Protein AF-A0A194R7K5-F1 (afdb_monomer)

Secondary structure (DSSP, 8-state):
--HHHHHHHHHHS-TTSGGGTTT-TT--------PPPPPPP---PPPP--TTGGGTGGGTTT---GGGGSPPPTTT---TTSPPPP-PPPP-SSHHHHHHHSPP--PSSSS-TTS---HHHHHHHHHHHHS-HHHHHT------TT---TTTTTSPPPP---PPP-PPP---HHHHHHHHHHHHH----SS---THHHH-SS------

Structure (mmCIF, N/CA/C/O backbone):
data_AF-A0A194R7K5-F1
#
_entry.id   AF-A0A194R7K5-F1
#
loop_
_atom_site.group_PDB
_atom_site.id
_atom_site.type_symbol
_atom_site.label_atom_id
_atom_site.label_alt_id
_atom_site.label_comp_id
_atom_site.label_asym_id
_atom_site.label_entity_id
_atom_site.label_seq_id
_atom_site.pdbx_PDB_ins_code
_atom_site.Cartn_x
_atom_site.Cartn_y
_atom_site.Cartn_z
_atom_site.occupancy
_atom_site.B_iso_or_equiv
_atom_site.auth_seq_id
_atom_site.auth_comp_id
_atom_site.auth_asym_id
_atom_site.auth_atom_id
_atom_site.pdbx_PDB_model_num
ATOM 1 N N . MET A 1 1 ? -26.903 21.789 -47.741 1.00 50.69 1 MET A N 1
ATOM 2 C CA . MET A 1 1 ? -27.657 22.071 -46.500 1.00 50.69 1 MET A CA 1
ATOM 3 C C . MET A 1 1 ? -26.691 22.543 -45.428 1.00 50.69 1 MET A C 1
ATOM 5 O O . MET A 1 1 ? -25.654 21.910 -45.260 1.00 50.69 1 MET A O 1
ATOM 9 N N . THR A 1 2 ? -26.993 23.654 -44.759 1.00 57.06 2 THR A N 1
ATOM 10 C CA . THR A 1 2 ? -26.220 24.159 -43.612 1.00 57.06 2 THR A CA 1
ATOM 11 C C . THR A 1 2 ? -26.276 23.158 -42.450 1.00 57.06 2 THR A C 1
ATOM 13 O O . THR A 1 2 ? -27.252 22.419 -42.322 1.00 57.06 2 THR A O 1
ATOM 16 N N . THR A 1 3 ? -25.234 23.109 -41.614 1.00 66.88 3 THR A N 1
ATOM 17 C CA . THR A 1 3 ? -25.111 22.164 -40.480 1.00 66.88 3 THR A CA 1
ATOM 18 C C . THR A 1 3 ? -26.337 22.193 -39.567 1.00 66.88 3 THR A C 1
ATOM 20 O O . THR A 1 3 ? -26.896 21.154 -39.242 1.00 66.88 3 THR A O 1
ATOM 23 N N . ARG A 1 4 ? -26.853 23.394 -39.295 1.00 70.38 4 ARG A N 1
ATOM 24 C CA . ARG A 1 4 ? -28.032 23.621 -38.452 1.00 70.38 4 ARG A CA 1
ATOM 25 C C . ARG A 1 4 ? -29.323 22.977 -38.973 1.00 70.38 4 ARG A C 1
ATOM 27 O O . ARG A 1 4 ? -30.150 22.555 -38.174 1.00 70.38 4 ARG A O 1
ATOM 34 N N . LEU A 1 5 ? -29.514 22.907 -40.292 1.00 69.94 5 LEU A N 1
ATOM 35 C CA . LEU A 1 5 ? -30.701 22.266 -40.872 1.00 69.94 5 LEU A CA 1
ATOM 36 C C . LEU A 1 5 ? -30.630 20.741 -40.757 1.00 69.94 5 LEU A C 1
ATOM 38 O O . LEU A 1 5 ? -31.658 20.110 -40.555 1.00 69.94 5 LEU A O 1
ATOM 42 N N . LYS A 1 6 ? -29.424 20.162 -40.835 1.00 66.88 6 LYS A N 1
ATOM 43 C CA . LYS A 1 6 ? -29.222 18.720 -40.635 1.00 66.88 6 LYS A CA 1
ATOM 44 C C . LYS A 1 6 ? -29.479 18.311 -39.186 1.00 66.88 6 LYS A C 1
ATOM 46 O O . LYS A 1 6 ? -30.112 17.287 -38.956 1.00 66.88 6 LYS A O 1
ATOM 51 N N . ASP A 1 7 ? -29.041 19.131 -38.234 1.00 69.00 7 ASP A N 1
ATOM 52 C CA . ASP A 1 7 ? -29.272 18.869 -36.812 1.00 69.00 7 ASP A CA 1
ATOM 53 C C . ASP A 1 7 ? -30.770 18.904 -36.485 1.00 69.00 7 ASP A C 1
ATOM 55 O O . ASP A 1 7 ? -31.290 17.951 -35.909 1.00 69.00 7 ASP A O 1
ATOM 59 N N . LEU A 1 8 ? -31.491 19.937 -36.939 1.00 74.69 8 LEU A N 1
ATOM 60 C CA . LEU A 1 8 ? -32.944 20.039 -36.749 1.00 74.69 8 LEU A CA 1
ATOM 61 C C . LEU A 1 8 ? -33.708 18.872 -37.387 1.00 74.69 8 LEU A C 1
ATOM 63 O O . LEU A 1 8 ? -34.631 18.334 -36.781 1.00 74.69 8 LEU A O 1
ATOM 67 N N . ASP A 1 9 ? -33.301 18.452 -38.581 1.00 69.81 9 ASP A N 1
ATOM 68 C CA . ASP A 1 9 ? -33.909 17.321 -39.280 1.00 69.81 9 ASP A CA 1
ATOM 69 C C . ASP A 1 9 ? -33.648 15.988 -38.550 1.00 69.81 9 ASP A C 1
ATOM 71 O O . ASP A 1 9 ? -34.545 15.158 -38.431 1.00 69.81 9 ASP A O 1
ATOM 75 N N . SER A 1 10 ? -32.461 15.812 -37.958 1.00 68.25 10 SER A N 1
ATOM 76 C CA . SER A 1 10 ? -32.125 14.628 -37.148 1.00 68.25 10 SER A CA 1
ATOM 77 C C . SER A 1 10 ? -32.856 14.547 -35.802 1.00 68.25 10 SER A C 1
ATOM 79 O O . SER A 1 10 ? -33.024 13.455 -35.261 1.00 68.25 10 SER A O 1
ATOM 81 N N . MET A 1 11 ? -33.302 15.684 -35.257 1.00 66.75 11 MET A N 1
ATOM 82 C CA . MET A 1 11 ? -34.085 15.726 -34.017 1.00 66.75 11 MET A CA 1
ATOM 83 C C . MET A 1 11 ? -35.546 15.327 -34.239 1.00 66.75 11 MET A C 1
ATOM 85 O O . MET A 1 11 ? -36.167 14.759 -33.343 1.00 66.75 11 MET A O 1
ATOM 89 N N . ILE A 1 12 ? -36.094 15.636 -35.416 1.00 69.81 12 ILE A N 1
ATOM 90 C CA . ILE A 1 12 ? -37.486 15.336 -35.775 1.00 69.81 12 ILE A CA 1
ATOM 91 C C . ILE A 1 12 ? -37.597 13.912 -36.331 1.00 69.81 12 ILE A C 1
ATOM 93 O O . ILE A 1 12 ? -38.526 13.182 -35.990 1.00 69.81 12 ILE A O 1
ATOM 97 N N . ASN A 1 13 ? -36.633 13.498 -37.153 1.00 63.56 13 ASN A N 1
ATOM 98 C CA . ASN A 1 13 ? -36.672 12.227 -37.860 1.00 63.56 13 ASN A CA 1
ATOM 99 C C . ASN A 1 13 ? -35.652 11.248 -37.261 1.00 63.56 13 ASN A C 1
ATOM 101 O O . ASN A 1 13 ? -34.440 11.400 -37.406 1.00 63.56 13 ASN A O 1
ATOM 105 N N . ASN A 1 14 ? -36.142 10.211 -36.579 1.00 60.91 14 ASN A N 1
ATOM 106 C CA . ASN A 1 14 ? -35.296 9.215 -35.924 1.00 60.91 14 ASN A CA 1
ATOM 107 C C . ASN A 1 14 ? -34.828 8.156 -36.942 1.00 60.91 14 ASN A C 1
ATOM 109 O O . ASN A 1 14 ? -35.417 7.086 -37.075 1.00 60.91 14 ASN A O 1
ATOM 113 N N . TYR A 1 15 ? -33.760 8.462 -37.681 1.00 60.53 15 TYR A N 1
ATOM 114 C CA . TYR A 1 15 ? -33.248 7.694 -38.833 1.00 60.53 15 TYR A CA 1
ATOM 115 C C . TYR A 1 15 ? -32.705 6.280 -38.538 1.00 60.53 15 TYR A C 1
ATOM 117 O O . TYR A 1 15 ? -32.062 5.670 -39.393 1.00 60.53 15 TYR A O 1
ATOM 125 N N . ARG A 1 16 ? -32.917 5.753 -37.327 1.00 55.00 16 ARG A N 1
ATOM 126 C CA . ARG A 1 16 ? -32.422 4.440 -36.876 1.00 55.00 16 ARG A CA 1
ATOM 127 C C . ARG A 1 16 ? -33.392 3.288 -37.140 1.00 55.00 16 ARG A C 1
ATOM 129 O O . ARG A 1 16 ? -32.996 2.135 -37.005 1.00 55.00 16 ARG A O 1
ATOM 136 N N . THR A 1 17 ? -34.644 3.577 -37.481 1.00 56.25 17 THR A N 1
ATOM 137 C CA . THR A 1 17 ? -35.654 2.560 -37.799 1.00 56.25 17 THR A CA 1
ATOM 138 C C . THR A 1 17 ? -35.730 2.345 -39.304 1.00 56.25 17 THR A C 1
ATOM 140 O O . THR A 1 17 ? -35.863 3.300 -40.062 1.00 56.25 17 THR A O 1
ATOM 143 N N . THR A 1 18 ? -35.659 1.088 -39.733 1.00 55.00 18 THR A N 1
ATOM 144 C CA . THR A 1 18 ? -35.550 0.674 -41.142 1.00 55.00 18 THR A CA 1
ATOM 145 C C . THR A 1 18 ? -36.705 1.168 -42.019 1.00 55.00 18 THR A C 1
ATOM 147 O O . THR A 1 18 ? -36.483 1.588 -43.146 1.00 55.00 18 THR A O 1
ATOM 150 N N . MET A 1 19 ? -37.917 1.234 -41.465 1.00 55.69 19 MET A N 1
ATOM 151 C CA . MET A 1 19 ? -39.165 1.484 -42.199 1.00 55.69 19 MET A CA 1
ATOM 152 C C . MET A 1 19 ? -39.256 2.846 -42.920 1.00 55.69 19 MET A C 1
ATOM 154 O O . MET A 1 19 ? -40.040 2.997 -43.851 1.00 55.69 19 MET A O 1
ATOM 158 N N . THR A 1 20 ? -38.510 3.863 -42.475 1.00 54.31 20 THR A N 1
ATOM 159 C CA . THR A 1 20 ? -38.551 5.232 -43.030 1.00 54.31 20 THR A CA 1
ATOM 160 C C . THR A 1 20 ? -37.366 5.569 -43.937 1.00 54.31 20 THR A C 1
ATOM 162 O O . THR A 1 20 ? -37.404 6.599 -44.611 1.00 54.31 20 THR A O 1
ATOM 165 N N . ASN A 1 21 ? -36.335 4.717 -43.991 1.00 55.88 21 ASN A N 1
ATOM 166 C CA . ASN A 1 21 ? -35.167 4.909 -44.859 1.00 55.88 21 ASN A CA 1
ATOM 167 C C . ASN A 1 21 ? -35.336 4.280 -46.254 1.00 55.88 21 ASN A C 1
ATOM 169 O O . ASN A 1 21 ? -34.660 4.727 -47.177 1.00 55.88 21 ASN A O 1
ATOM 173 N N . ASP A 1 22 ? -36.269 3.337 -46.435 1.00 57.00 22 ASP A N 1
ATOM 174 C CA . ASP A 1 22 ? -36.472 2.594 -47.696 1.00 57.00 22 ASP A CA 1
ATOM 175 C C . ASP A 1 22 ? -36.803 3.482 -48.916 1.00 57.00 22 ASP A C 1
ATOM 177 O O . ASP A 1 22 ? -36.613 3.079 -50.058 1.00 57.00 22 ASP A O 1
ATOM 181 N N . TYR A 1 23 ? -37.268 4.720 -48.706 1.00 56.84 23 TYR A N 1
ATOM 182 C CA . TYR A 1 23 ? -37.602 5.656 -49.791 1.00 56.84 23 TYR A CA 1
ATOM 183 C C . TYR A 1 23 ? -36.504 6.696 -50.090 1.00 56.84 23 TYR A C 1
ATOM 185 O O . TYR A 1 23 ? -36.735 7.615 -50.879 1.00 56.84 23 TYR A O 1
ATOM 193 N N . ARG A 1 24 ? -35.315 6.595 -49.471 1.00 58.06 24 ARG A N 1
ATOM 194 C CA . ARG A 1 24 ? -34.192 7.538 -49.678 1.00 58.06 24 ARG A CA 1
ATOM 195 C C . ARG A 1 24 ? -33.055 7.005 -50.556 1.00 58.06 24 ARG A C 1
ATOM 197 O O . ARG A 1 24 ? -32.116 7.759 -50.796 1.00 58.06 24 ARG A O 1
ATOM 204 N N . ASP A 1 25 ? -33.171 5.804 -51.119 1.00 57.62 25 ASP A N 1
ATOM 205 C CA . ASP A 1 25 ? -32.142 5.196 -51.987 1.00 57.62 25 ASP A CA 1
ATOM 206 C C . ASP A 1 25 ? -31.777 6.040 -53.227 1.00 57.62 25 ASP A C 1
ATOM 208 O O . ASP A 1 25 ? -30.678 5.919 -53.762 1.00 57.62 25 ASP A O 1
ATOM 212 N N . ASN A 1 26 ? -32.658 6.957 -53.649 1.00 58.66 26 ASN A N 1
ATOM 213 C CA . ASN A 1 26 ? -32.433 7.869 -54.779 1.00 58.66 26 ASN A CA 1
ATOM 214 C C . ASN A 1 26 ? -32.142 9.323 -54.359 1.00 58.66 26 ASN A C 1
ATOM 216 O O . ASN A 1 26 ? -32.226 10.237 -55.185 1.00 58.66 26 ASN A O 1
ATOM 220 N N . AL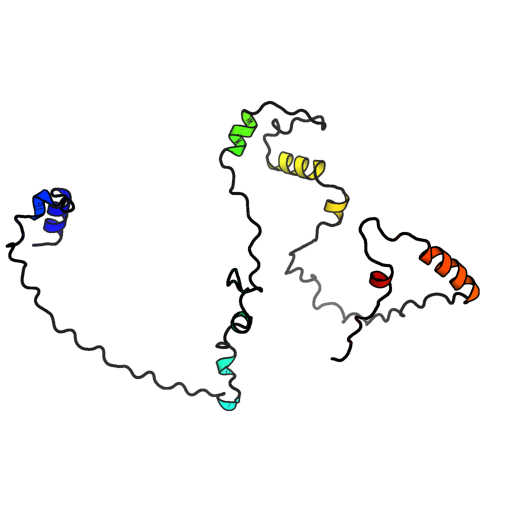A A 1 27 ? -31.856 9.582 -53.080 1.00 67.19 27 ALA A N 1
ATOM 221 C CA . ALA A 1 27 ? -31.532 10.928 -52.627 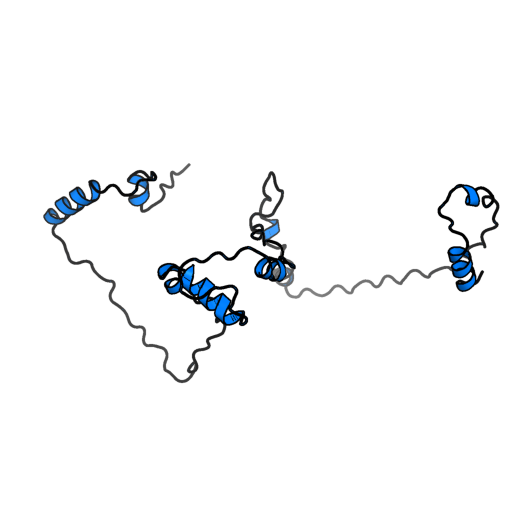1.00 67.19 27 ALA A CA 1
ATOM 222 C C . ALA A 1 27 ? -30.207 11.385 -53.259 1.00 67.19 27 ALA A C 1
ATOM 224 O O . ALA A 1 27 ? -29.155 10.793 -53.036 1.00 67.19 27 ALA A O 1
ATOM 225 N N . ILE A 1 28 ? -30.260 12.459 -54.053 1.00 68.12 28 ILE A N 1
ATOM 226 C CA . ILE A 1 28 ? -29.074 13.037 -54.693 1.00 68.12 28 ILE A CA 1
ATOM 227 C C . ILE A 1 28 ? -28.208 13.665 -53.600 1.00 68.12 28 ILE A C 1
ATOM 229 O O . ILE A 1 28 ? -28.462 14.784 -53.140 1.00 68.12 28 ILE A O 1
ATOM 233 N N . GLU A 1 29 ? -27.185 12.936 -53.163 1.00 70.25 29 GLU A N 1
ATOM 234 C CA . GLU A 1 29 ? -26.192 13.475 -52.247 1.00 70.25 29 GLU A CA 1
ATOM 235 C C . GLU A 1 29 ? -25.403 14.600 -52.936 1.00 70.25 29 GLU A C 1
ATOM 237 O O . GLU A 1 29 ? -25.055 14.502 -54.118 1.00 70.25 29 GLU A O 1
ATOM 242 N N . PRO A 1 30 ? -25.111 15.707 -52.232 1.00 74.25 30 PRO A N 1
ATOM 243 C CA . PRO A 1 30 ? -24.300 16.764 -52.807 1.00 74.25 30 PRO A CA 1
ATOM 244 C C . PRO A 1 30 ? -22.902 16.223 -53.112 1.00 74.25 30 PRO A C 1
ATOM 246 O O . PRO A 1 30 ? -22.235 15.685 -52.229 1.00 74.25 30 PRO A O 1
ATOM 249 N N . VAL A 1 31 ? -22.443 16.421 -54.350 1.00 74.00 31 VAL A N 1
ATOM 250 C CA . VAL A 1 31 ? -21.107 16.011 -54.799 1.00 74.00 31 VAL A CA 1
ATOM 251 C C . VAL A 1 31 ? -20.049 16.597 -53.862 1.00 74.00 31 VAL A C 1
ATOM 253 O O . VAL A 1 31 ? -19.846 17.815 -53.810 1.00 74.00 31 VAL A O 1
ATOM 256 N N . ILE A 1 32 ? -19.370 15.726 -53.114 1.00 75.25 32 ILE A N 1
ATOM 257 C CA . ILE A 1 32 ? -18.280 16.110 -52.218 1.00 75.25 32 ILE A CA 1
ATOM 258 C C . ILE A 1 32 ? -17.097 16.511 -53.098 1.00 75.25 32 ILE A C 1
ATOM 260 O O . ILE A 1 32 ? -16.388 15.667 -53.642 1.00 75.25 32 ILE A O 1
ATOM 264 N N . LYS A 1 33 ? -16.888 17.819 -53.270 1.00 78.88 33 LYS A N 1
ATOM 265 C CA . LYS A 1 33 ? -15.715 18.336 -53.979 1.00 78.88 33 LYS A CA 1
ATOM 266 C C . LYS A 1 33 ? -14.473 18.010 -53.154 1.00 78.88 33 LYS A C 1
ATOM 268 O O . LYS A 1 33 ? -14.252 18.606 -52.101 1.00 78.88 33 LYS A O 1
ATOM 273 N N . THR A 1 34 ? -13.665 17.065 -53.621 1.00 80.00 34 THR A N 1
ATOM 274 C CA . THR A 1 34 ? -12.371 16.760 -53.010 1.00 80.00 34 THR A CA 1
ATOM 275 C C . THR A 1 34 ? -11.448 17.961 -53.192 1.00 80.00 34 THR A C 1
ATOM 277 O O . THR A 1 34 ? -11.073 18.296 -54.315 1.00 80.00 34 THR A O 1
ATOM 280 N N . VAL A 1 35 ? -11.093 18.628 -52.095 1.00 85.00 35 VAL A N 1
ATOM 281 C CA . VAL A 1 35 ? -10.070 19.679 -52.104 1.00 85.00 35 VAL A CA 1
ATOM 282 C C . VAL A 1 35 ? -8.710 18.999 -52.018 1.00 85.00 35 VAL A C 1
ATOM 284 O O . VAL A 1 35 ? -8.478 18.197 -51.112 1.00 85.00 35 VAL A O 1
ATOM 287 N N . TYR A 1 36 ? -7.821 19.300 -52.963 1.00 85.88 36 TYR A N 1
ATOM 288 C CA . TYR A 1 36 ? -6.451 18.802 -52.925 1.00 85.88 36 TYR A CA 1
ATOM 289 C C . TYR A 1 36 ? -5.758 19.315 -51.660 1.00 85.88 36 TYR A C 1
ATOM 291 O O . TYR A 1 36 ? -5.614 20.522 -51.467 1.00 85.88 36 TYR A O 1
ATOM 299 N N . GLN A 1 37 ? -5.352 18.393 -50.789 1.00 85.12 37 GLN A N 1
ATOM 300 C CA . GLN A 1 37 ? -4.516 18.707 -49.640 1.00 85.12 37 GLN A CA 1
ATOM 301 C C . GLN A 1 37 ? -3.062 18.513 -50.046 1.00 85.12 37 GLN A C 1
ATOM 303 O O . GLN A 1 37 ? -2.656 17.413 -50.428 1.00 85.12 37 GLN A O 1
ATOM 308 N N . GLU A 1 38 ? -2.276 19.583 -49.962 1.00 87.00 38 GLU A N 1
ATOM 309 C CA . GLU A 1 38 ? -0.841 19.494 -50.191 1.00 87.00 38 GLU A CA 1
ATOM 310 C C . GLU A 1 38 ? -0.218 18.496 -49.210 1.00 87.00 38 GLU A C 1
ATOM 312 O O . GLU A 1 38 ? -0.501 18.499 -48.006 1.00 87.00 38 GLU A O 1
ATOM 317 N N . LYS A 1 39 ? 0.639 17.612 -49.731 1.00 85.50 39 LYS A N 1
ATOM 318 C CA . LYS A 1 39 ? 1.395 16.687 -48.888 1.00 85.50 39 LYS A CA 1
ATOM 319 C C . LYS A 1 39 ? 2.252 17.510 -47.935 1.00 85.50 39 LYS A C 1
ATOM 321 O O . LYS A 1 39 ? 3.056 18.325 -48.382 1.00 85.50 39 LYS A O 1
ATOM 326 N N . LYS A 1 40 ? 2.110 17.266 -46.629 1.00 83.38 40 LYS A N 1
ATOM 327 C CA . LYS A 1 40 ? 2.982 17.882 -45.623 1.00 83.38 40 LYS A CA 1
ATOM 328 C C . LYS A 1 40 ? 4.442 17.620 -46.024 1.00 83.38 40 LYS A C 1
ATOM 330 O O . LYS A 1 40 ? 4.772 16.461 -46.298 1.00 83.38 40 LYS A O 1
ATOM 335 N N . PRO A 1 41 ? 5.302 18.651 -46.090 1.00 81.75 41 PRO A N 1
ATOM 336 C CA . PRO A 1 41 ? 6.694 18.453 -46.456 1.00 81.75 41 PRO A CA 1
ATOM 337 C C . PRO A 1 41 ? 7.334 17.500 -45.449 1.00 81.75 41 PRO A C 1
ATOM 339 O O . PRO A 1 41 ? 7.193 17.665 -44.236 1.00 81.75 41 PRO A O 1
ATOM 342 N N . PHE A 1 42 ? 8.019 16.478 -45.957 1.00 77.19 42 PHE A N 1
ATOM 343 C CA . PHE A 1 42 ? 8.764 15.552 -45.119 1.00 77.19 42 PHE A CA 1
ATOM 344 C C . PHE A 1 42 ? 9.965 16.292 -44.526 1.00 77.19 42 PHE A C 1
ATOM 346 O O . PHE A 1 42 ? 10.992 16.475 -45.183 1.00 77.19 42 PHE A O 1
ATOM 353 N N . ILE A 1 43 ? 9.826 16.754 -43.285 1.00 79.69 43 ILE A N 1
ATOM 354 C CA . ILE A 1 43 ? 10.942 17.303 -42.523 1.00 79.69 43 ILE A CA 1
ATOM 355 C C . ILE A 1 43 ? 11.792 16.105 -42.103 1.00 79.69 43 ILE A C 1
ATOM 357 O O . ILE A 1 43 ? 11.421 15.371 -41.191 1.00 79.69 43 ILE A O 1
ATOM 361 N N . ARG A 1 44 ? 12.928 15.883 -42.778 1.00 72.81 44 ARG A N 1
ATOM 362 C CA . ARG A 1 44 ? 13.953 14.973 -42.250 1.00 72.81 44 ARG A CA 1
ATOM 363 C C . ARG A 1 44 ? 14.391 15.527 -40.904 1.00 72.81 44 ARG A C 1
ATOM 365 O O . ARG A 1 44 ? 14.987 16.605 -40.852 1.00 72.81 44 ARG A O 1
ATOM 372 N N . GLU A 1 45 ? 14.103 14.800 -39.833 1.00 76.06 45 GLU A N 1
ATOM 373 C CA . GLU A 1 45 ? 14.701 15.094 -38.540 1.00 76.06 45 GLU A CA 1
ATOM 374 C C . GLU A 1 45 ? 16.222 15.104 -38.718 1.00 76.06 45 GLU A C 1
ATOM 376 O O . GLU A 1 45 ? 16.814 14.171 -39.268 1.00 76.06 45 GLU A O 1
ATOM 381 N N . LYS A 1 46 ? 16.863 16.214 -38.337 1.00 73.81 46 LYS A N 1
ATOM 382 C CA . LYS A 1 46 ? 18.322 16.289 -38.357 1.00 73.81 46 LYS A CA 1
ATOM 383 C C . LYS A 1 46 ? 18.841 15.229 -37.392 1.00 73.81 46 LYS A C 1
ATOM 385 O O . LYS A 1 46 ? 18.500 15.266 -36.211 1.00 73.81 46 LYS A O 1
ATOM 390 N N . TRP A 1 47 ? 19.672 14.319 -37.895 1.00 67.94 47 TRP A N 1
ATOM 391 C CA . TRP A 1 47 ? 20.382 13.341 -37.079 1.00 67.94 47 TRP A CA 1
ATOM 392 C C . TRP A 1 47 ? 21.075 14.066 -35.921 1.00 67.94 47 TRP A C 1
ATOM 394 O O . TRP A 1 47 ? 21.922 14.936 -36.142 1.00 67.94 47 TRP A O 1
ATOM 404 N N . LYS A 1 48 ? 20.681 13.757 -34.683 1.00 69.56 48 LYS A N 1
ATOM 405 C CA . LYS A 1 48 ? 21.364 14.277 -33.498 1.00 69.56 48 LYS A CA 1
ATOM 406 C C . LYS A 1 48 ? 22.679 13.520 -33.346 1.00 69.56 48 LYS A C 1
ATOM 408 O O . LYS A 1 48 ? 22.690 12.293 -33.346 1.00 69.56 48 LYS A O 1
ATOM 413 N N . TYR A 1 49 ? 23.785 14.246 -33.210 1.00 65.06 49 TYR A N 1
ATOM 414 C CA . TYR A 1 49 ? 25.070 13.638 -32.882 1.00 65.06 49 TYR A CA 1
ATOM 415 C C . TYR A 1 49 ? 25.013 13.062 -31.465 1.00 65.06 49 TYR A C 1
ATOM 417 O O . TYR A 1 49 ? 24.902 13.797 -30.486 1.00 65.06 49 TYR A O 1
ATOM 425 N N . VAL A 1 50 ? 25.094 11.738 -31.371 1.00 63.56 50 VAL A N 1
ATOM 426 C CA . VAL A 1 50 ? 25.136 10.995 -30.110 1.00 63.56 50 VAL A CA 1
ATOM 427 C C . VAL A 1 50 ? 26.595 11.013 -29.632 1.00 63.56 50 VAL A C 1
ATOM 429 O O . VAL A 1 50 ? 27.462 10.340 -30.188 1.00 63.56 50 VAL A O 1
ATOM 432 N N . LYS A 1 51 ? 26.912 11.857 -28.641 1.00 63.12 51 LYS A N 1
ATOM 433 C CA . LYS A 1 51 ? 28.291 12.076 -28.144 1.00 63.12 51 LYS A CA 1
ATOM 434 C C . LYS A 1 51 ? 28.900 10.808 -27.524 1.00 63.12 51 LYS A C 1
ATOM 436 O O . LYS A 1 51 ? 30.120 10.660 -27.490 1.00 63.12 51 LYS A O 1
ATOM 441 N N . TYR A 1 52 ? 28.052 9.889 -27.061 1.00 66.56 52 TYR A N 1
ATOM 442 C CA . TYR A 1 52 ? 28.420 8.721 -26.264 1.00 66.56 52 TYR A CA 1
ATOM 443 C C . TYR A 1 52 ? 27.999 7.385 -26.908 1.00 66.56 52 TYR A C 1
ATOM 445 O O . TYR A 1 52 ? 27.658 6.442 -26.200 1.00 66.56 52 TYR A O 1
ATOM 453 N N . ILE A 1 53 ? 28.052 7.268 -28.246 1.00 66.25 53 ILE A N 1
ATOM 454 C CA . ILE A 1 53 ? 27.712 6.014 -28.968 1.00 66.25 53 ILE A CA 1
ATOM 455 C C . ILE A 1 53 ? 28.528 4.823 -28.447 1.00 66.25 53 ILE A C 1
ATOM 457 O O . ILE A 1 53 ? 27.999 3.737 -28.250 1.00 66.25 53 ILE A O 1
ATOM 461 N N . HIS A 1 54 ? 29.817 5.037 -28.182 1.00 68.62 54 HIS A N 1
ATOM 462 C CA . HIS A 1 54 ? 30.758 3.999 -27.756 1.00 68.62 54 HIS A CA 1
ATOM 463 C C . HIS A 1 54 ? 30.495 3.480 -26.335 1.00 68.62 54 HIS A C 1
ATOM 465 O O . HIS A 1 54 ? 30.849 2.347 -26.029 1.00 68.62 54 HIS A O 1
ATOM 471 N N . THR A 1 55 ? 29.871 4.283 -25.469 1.00 70.00 55 THR A N 1
ATOM 472 C CA . THR A 1 55 ? 29.476 3.857 -24.118 1.00 70.00 55 THR A CA 1
ATOM 473 C C . THR A 1 55 ? 27.999 3.493 -24.016 1.00 70.00 55 THR A C 1
ATOM 475 O O . THR A 1 55 ? 27.573 3.073 -22.946 1.00 70.00 55 THR A O 1
ATOM 478 N N . MET A 1 56 ? 27.215 3.649 -25.096 1.00 65.31 56 MET A N 1
ATOM 479 C CA . MET A 1 56 ? 25.760 3.419 -25.125 1.00 65.31 56 MET A CA 1
ATOM 480 C C . MET A 1 56 ? 25.021 4.148 -23.987 1.00 65.31 56 MET A C 1
ATOM 482 O O . MET A 1 56 ? 23.940 3.744 -23.573 1.00 65.31 56 MET A O 1
ATOM 486 N N . ARG A 1 57 ? 25.604 5.232 -23.454 1.00 65.69 57 ARG A N 1
ATOM 487 C CA . ARG A 1 57 ? 25.100 5.919 -22.254 1.00 65.69 57 ARG A CA 1
ATOM 488 C C . ARG A 1 57 ? 23.743 6.571 -22.495 1.00 65.69 57 ARG A C 1
ATOM 490 O O . ARG A 1 57 ? 22.910 6.623 -21.601 1.00 65.69 57 ARG A O 1
ATOM 497 N N . ASP A 1 58 ? 23.502 7.004 -23.726 1.00 62.12 58 ASP A N 1
ATOM 498 C CA . ASP A 1 58 ? 22.217 7.572 -24.131 1.00 62.12 58 ASP A CA 1
ATOM 499 C C . ASP A 1 58 ? 21.094 6.510 -24.129 1.00 62.12 58 ASP A C 1
ATOM 501 O O . ASP A 1 58 ? 19.920 6.861 -24.078 1.00 62.12 58 ASP A O 1
ATOM 505 N N . TRP A 1 59 ? 21.437 5.213 -24.084 1.00 62.09 59 TRP A N 1
ATOM 506 C CA . TRP A 1 59 ? 20.475 4.119 -23.926 1.00 62.09 59 TRP A CA 1
ATOM 507 C C . TRP A 1 59 ? 20.158 3.815 -22.460 1.00 62.09 59 TRP A C 1
ATOM 509 O O . TRP A 1 59 ? 19.229 3.057 -22.211 1.00 62.09 59 TRP A O 1
ATOM 519 N N . ASP A 1 60 ? 20.860 4.394 -21.474 1.00 64.25 60 ASP A N 1
ATOM 520 C CA . ASP A 1 60 ? 20.556 4.173 -20.049 1.00 64.25 60 ASP A CA 1
ATOM 521 C C . ASP A 1 60 ? 19.118 4.592 -19.682 1.00 64.25 60 ASP A C 1
ATOM 523 O O . ASP A 1 60 ? 18.534 4.006 -18.772 1.00 64.25 60 ASP A O 1
ATOM 527 N N . GLY A 1 61 ? 18.527 5.549 -20.410 1.00 63.00 61 GLY A N 1
ATOM 528 C CA . GLY A 1 61 ? 17.122 5.957 -20.261 1.00 63.00 61 GLY A CA 1
ATOM 529 C C . GLY A 1 61 ? 16.120 5.181 -21.129 1.00 63.00 61 GLY A C 1
ATOM 530 O O . GLY A 1 61 ? 14.933 5.175 -20.816 1.00 63.00 61 GLY A O 1
ATOM 531 N N . GLU A 1 62 ? 16.584 4.506 -22.186 1.00 64.94 62 GLU A N 1
ATOM 532 C CA . GLU A 1 62 ? 15.764 3.708 -23.119 1.00 64.94 62 GLU A CA 1
ATOM 533 C C . GLU A 1 62 ? 15.904 2.195 -22.889 1.00 64.94 62 GLU A C 1
ATOM 535 O O . GLU A 1 62 ? 15.415 1.385 -23.681 1.00 64.94 62 GLU A O 1
ATOM 540 N N . ARG A 1 63 ? 16.564 1.772 -21.802 1.00 66.75 63 ARG A N 1
ATOM 541 C CA . ARG A 1 63 ? 16.602 0.356 -21.430 1.00 66.75 63 ARG A CA 1
ATOM 542 C C . ARG A 1 63 ? 15.177 -0.130 -21.238 1.00 66.75 63 ARG A C 1
ATOM 544 O O . ARG A 1 63 ? 14.434 0.409 -20.418 1.00 66.75 63 ARG A O 1
ATOM 551 N N . ALA A 1 64 ? 14.824 -1.181 -21.976 1.00 68.00 64 ALA A N 1
ATOM 552 C CA . ALA A 1 64 ? 13.587 -1.901 -21.742 1.00 68.00 64 ALA A CA 1
ATOM 553 C C . ALA A 1 64 ? 13.493 -2.211 -20.234 1.00 68.00 64 ALA A C 1
ATOM 555 O O . ALA A 1 64 ? 14.453 -2.761 -19.680 1.00 68.00 64 ALA A O 1
ATOM 556 N N . PRO A 1 65 ? 12.392 -1.824 -19.561 1.00 76.06 65 PRO A N 1
ATOM 557 C CA . PRO A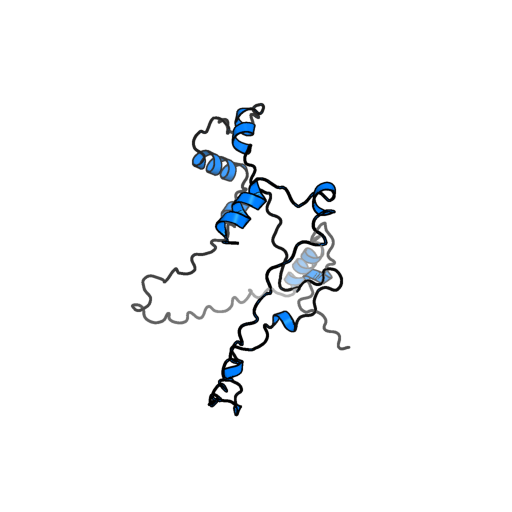 1 65 ? 12.175 -2.127 -18.158 1.00 76.06 65 PRO A CA 1
ATOM 558 C C . PRO A 1 65 ? 12.533 -3.579 -17.862 1.00 76.06 65 PRO A C 1
ATOM 560 O O . PRO A 1 65 ? 12.168 -4.476 -18.627 1.00 76.06 65 PRO A O 1
ATOM 563 N N . PHE A 1 66 ? 13.238 -3.811 -16.753 1.00 78.75 66 PHE A N 1
ATOM 564 C CA . PHE A 1 66 ? 13.697 -5.150 -16.370 1.00 78.75 66 PHE A CA 1
ATOM 565 C C . PHE A 1 66 ? 12.545 -6.171 -16.345 1.00 78.75 66 PHE A C 1
ATOM 567 O O . PHE A 1 66 ? 12.739 -7.336 -16.683 1.00 78.75 66 PHE A O 1
ATOM 574 N N . ASP A 1 67 ? 11.329 -5.698 -16.070 1.00 81.44 67 ASP A N 1
ATOM 575 C CA . ASP A 1 67 ? 10.063 -6.428 -16.155 1.00 81.44 67 ASP A CA 1
ATOM 576 C C . ASP A 1 67 ? 9.844 -7.220 -17.450 1.00 81.44 67 ASP A C 1
ATOM 578 O O . ASP A 1 67 ? 9.182 -8.256 -17.425 1.00 81.44 67 ASP A O 1
ATOM 582 N N . PHE A 1 68 ? 10.387 -6.769 -18.583 1.00 80.38 68 PHE A N 1
ATOM 583 C CA . PHE A 1 68 ? 10.257 -7.481 -19.856 1.00 80.38 68 PHE A CA 1
ATOM 584 C C . PHE A 1 68 ? 11.182 -8.692 -19.980 1.00 80.38 68 PHE A C 1
ATOM 586 O O . PHE A 1 68 ? 10.928 -9.562 -20.809 1.00 80.38 68 PHE A O 1
ATOM 593 N N . THR A 1 69 ? 12.233 -8.771 -19.164 1.00 84.62 69 THR A N 1
ATOM 594 C CA . THR A 1 69 ? 13.147 -9.924 -19.151 1.00 84.62 69 THR A CA 1
ATOM 595 C C . THR A 1 69 ? 12.597 -11.096 -18.339 1.00 84.62 69 THR A C 1
ATOM 597 O O . THR A 1 69 ? 13.120 -12.206 -18.406 1.00 84.62 69 THR A O 1
ATOM 600 N N . ILE A 1 70 ? 11.524 -10.862 -17.582 1.00 85.75 70 ILE A N 1
ATOM 601 C CA . ILE A 1 70 ? 10.966 -11.821 -16.639 1.00 85.75 70 ILE A CA 1
ATOM 602 C C . ILE A 1 70 ? 9.841 -12.608 -17.317 1.00 85.75 70 ILE A C 1
ATOM 604 O O . ILE A 1 70 ? 8.901 -12.006 -17.850 1.00 85.75 70 ILE A O 1
ATOM 608 N N . PRO A 1 71 ? 9.884 -13.953 -17.290 1.00 86.50 71 PRO A N 1
ATOM 609 C CA . PRO A 1 71 ? 8.811 -14.756 -17.850 1.00 86.50 71 PRO A CA 1
ATOM 610 C C . PRO A 1 71 ? 7.508 -14.498 -17.089 1.00 86.50 71 PRO A C 1
ATOM 612 O O . PRO A 1 71 ? 7.460 -14.446 -15.856 1.00 86.50 71 PRO A O 1
ATOM 615 N N . ARG A 1 72 ? 6.424 -14.324 -17.845 1.00 88.62 72 ARG A N 1
ATOM 616 C CA . ARG A 1 72 ? 5.076 -14.199 -17.284 1.00 88.62 72 ARG A CA 1
ATOM 617 C C . ARG A 1 72 ? 4.637 -15.549 -16.721 1.00 88.62 72 ARG A C 1
ATOM 619 O O . ARG A 1 72 ? 5.044 -16.588 -17.222 1.00 88.62 72 ARG A O 1
ATOM 626 N N . LYS A 1 73 ? 3.761 -15.534 -15.716 1.00 86.19 73 LYS A N 1
ATOM 627 C CA . LYS A 1 73 ? 3.157 -16.761 -15.171 1.00 86.19 73 LYS A CA 1
ATOM 628 C C . LYS A 1 73 ? 2.396 -17.505 -16.276 1.00 86.19 73 LYS A C 1
ATOM 630 O O . LYS A 1 73 ? 1.564 -16.882 -16.932 1.00 86.19 73 LYS A O 1
ATOM 635 N N . ASP A 1 74 ? 2.599 -18.811 -16.422 1.00 89.31 74 ASP A N 1
ATOM 636 C CA . ASP A 1 74 ? 2.062 -19.591 -17.555 1.00 89.31 74 ASP A CA 1
ATOM 637 C C . ASP A 1 74 ? 0.536 -19.505 -17.706 1.00 89.31 74 ASP A C 1
ATOM 639 O O . ASP A 1 74 ? 0.013 -19.361 -18.811 1.00 89.31 74 ASP A O 1
ATOM 643 N N . ILE A 1 75 ? -0.186 -19.537 -16.583 1.00 85.81 75 ILE A N 1
ATOM 644 C CA . ILE A 1 75 ? -1.654 -19.585 -16.571 1.00 85.81 75 ILE A CA 1
ATOM 645 C C . ILE A 1 75 ? -2.258 -18.179 -16.690 1.00 85.81 75 ILE A C 1
ATOM 647 O O . ILE A 1 75 ? -3.087 -17.913 -17.554 1.00 85.81 75 ILE A O 1
ATOM 651 N N . ILE A 1 76 ? -1.841 -17.262 -15.813 1.00 83.50 76 ILE A N 1
ATOM 652 C CA . ILE A 1 76 ? -2.470 -15.937 -15.651 1.00 83.50 76 ILE A CA 1
ATOM 653 C C . ILE A 1 76 ? -1.855 -14.910 -16.622 1.00 83.50 76 ILE A C 1
ATOM 655 O O . ILE A 1 76 ? -2.414 -13.840 -16.843 1.00 83.50 76 ILE A O 1
ATOM 659 N N . ARG A 1 77 ? -0.693 -15.224 -17.216 1.00 84.94 77 ARG A N 1
ATOM 660 C CA . ARG A 1 77 ? 0.078 -14.358 -18.127 1.00 84.94 77 ARG A CA 1
ATOM 661 C C . ARG A 1 77 ? 0.388 -12.973 -17.547 1.00 84.94 77 ARG A C 1
ATOM 663 O O . ARG A 1 77 ? 0.566 -12.006 -18.288 1.00 84.94 77 ARG A O 1
ATOM 670 N N . THR A 1 78 ? 0.489 -12.880 -16.224 1.00 87.31 78 THR A N 1
ATOM 671 C CA . THR A 1 78 ? 0.877 -11.674 -15.482 1.00 87.31 78 THR A CA 1
ATOM 672 C C . THR A 1 78 ? 2.360 -11.706 -15.122 1.00 87.31 78 THR A C 1
ATOM 674 O O . THR A 1 78 ? 2.954 -12.778 -14.975 1.00 87.31 78 THR A O 1
ATOM 677 N N . ASN A 1 79 ? 2.973 -10.527 -14.995 1.00 88.31 79 ASN A N 1
ATOM 678 C CA . ASN A 1 79 ? 4.355 -10.399 -14.532 1.00 88.31 79 ASN A CA 1
ATOM 679 C C . ASN A 1 79 ? 4.420 -10.752 -13.029 1.00 88.31 79 ASN A C 1
ATOM 681 O O . ASN A 1 79 ? 3.651 -10.181 -12.253 1.00 88.31 79 ASN A O 1
ATOM 685 N N . PRO A 1 80 ? 5.306 -11.666 -12.591 1.00 85.75 80 PRO A N 1
ATOM 686 C CA . PRO A 1 80 ? 5.434 -12.035 -11.181 1.00 85.75 80 PRO A CA 1
ATOM 687 C C . PRO A 1 80 ? 5.859 -10.890 -10.248 1.00 85.75 80 PRO A C 1
ATOM 689 O O . PRO A 1 80 ? 5.499 -10.947 -9.076 1.00 85.75 80 PRO A O 1
ATOM 692 N N . HIS A 1 81 ? 6.539 -9.847 -10.739 1.00 84.56 81 HIS A N 1
ATOM 693 C CA . HIS A 1 81 ? 6.846 -8.648 -9.943 1.00 84.56 81 HIS A CA 1
ATOM 694 C C . HIS A 1 81 ? 5.610 -7.800 -9.627 1.00 84.56 81 HIS A C 1
ATOM 696 O O . HIS A 1 81 ? 5.586 -7.081 -8.631 1.00 84.56 81 HIS A O 1
ATOM 702 N N . HIS A 1 82 ? 4.566 -7.907 -10.447 1.00 85.00 82 HIS A N 1
ATOM 703 C CA . HIS A 1 82 ? 3.310 -7.204 -10.235 1.00 85.00 82 HIS A CA 1
ATOM 704 C C . HIS A 1 82 ? 2.377 -8.093 -9.409 1.00 85.00 82 HIS A C 1
ATOM 706 O O . HIS A 1 82 ? 1.597 -8.893 -9.934 1.00 85.00 82 HIS A O 1
ATOM 712 N N . ILE A 1 83 ? 2.497 -7.978 -8.087 1.00 81.25 83 ILE A N 1
ATOM 713 C CA . ILE A 1 83 ? 1.612 -8.662 -7.143 1.00 81.25 83 ILE A CA 1
ATOM 714 C C . ILE A 1 83 ? 0.210 -8.060 -7.287 1.00 81.25 83 ILE A C 1
ATOM 716 O O . ILE A 1 83 ? 0.051 -6.842 -7.363 1.00 81.25 83 ILE A O 1
ATOM 720 N N . GLN A 1 84 ? -0.812 -8.916 -7.351 1.00 80.25 84 GLN A N 1
ATOM 721 C CA . GLN A 1 84 ? -2.195 -8.448 -7.366 1.00 80.25 84 GLN A CA 1
ATOM 722 C C . GLN A 1 84 ? -2.466 -7.669 -6.074 1.00 80.25 84 GLN A C 1
ATOM 724 O O . GLN A 1 84 ? -2.146 -8.176 -4.995 1.00 80.25 84 GLN A O 1
ATOM 729 N N . PRO A 1 85 ? -3.037 -6.456 -6.153 1.00 83.44 85 PRO A N 1
ATOM 730 C CA . PRO A 1 85 ? -3.382 -5.718 -4.953 1.00 83.44 85 PRO A CA 1
ATOM 731 C C . PRO A 1 85 ? -4.383 -6.531 -4.134 1.00 83.44 85 PRO A C 1
ATOM 733 O O . PRO A 1 85 ? -5.223 -7.251 -4.683 1.00 83.44 85 PRO A O 1
ATOM 736 N N . VAL A 1 86 ? -4.292 -6.414 -2.811 1.00 88.12 86 VAL A N 1
ATOM 737 C CA . VAL A 1 86 ? -5.273 -7.026 -1.914 1.00 88.12 86 VAL A CA 1
ATOM 738 C C . VAL A 1 86 ? -6.655 -6.507 -2.297 1.00 88.12 86 VAL A C 1
ATOM 740 O O . VAL A 1 86 ? -6.836 -5.303 -2.491 1.00 88.12 86 VAL A O 1
ATOM 743 N N . TYR A 1 87 ? -7.628 -7.411 -2.420 1.00 89.19 87 TYR A N 1
ATOM 744 C CA . TYR A 1 87 ? -9.004 -7.025 -2.707 1.00 89.19 87 TYR A CA 1
ATOM 745 C C . TYR A 1 87 ? -9.512 -6.072 -1.616 1.00 89.19 87 TYR A C 1
ATOM 747 O O . TYR A 1 87 ? -9.698 -6.461 -0.461 1.00 89.19 87 TYR A O 1
ATOM 755 N N . GLY A 1 88 ? -9.728 -4.813 -1.992 1.00 88.38 88 GLY A N 1
ATOM 756 C CA . GLY A 1 88 ? -10.390 -3.832 -1.148 1.00 88.38 88 GLY A CA 1
ATOM 757 C C . GLY A 1 88 ? -11.895 -4.038 -1.230 1.00 88.38 88 GLY A C 1
ATOM 758 O O . GLY A 1 88 ? -12.468 -3.963 -2.317 1.00 88.38 88 GLY A O 1
ATOM 759 N N . LYS A 1 89 ? -12.548 -4.282 -0.088 1.00 88.38 89 LYS A N 1
ATOM 760 C CA . LYS A 1 89 ? -14.014 -4.262 -0.038 1.00 88.38 89 LYS A CA 1
ATOM 761 C C . LYS A 1 89 ? -14.498 -2.877 -0.496 1.00 88.38 89 LYS A C 1
ATOM 763 O O . LYS A 1 89 ? -13.936 -1.880 -0.033 1.00 88.38 89 LYS A O 1
ATOM 768 N N . PRO A 1 90 ? -15.507 -2.793 -1.381 1.00 89.31 90 PRO A N 1
ATOM 769 C CA . PRO A 1 90 ? -16.077 -1.509 -1.766 1.00 89.31 90 PRO A CA 1
ATOM 770 C C . PRO A 1 90 ? -16.607 -0.783 -0.525 1.00 89.31 90 PRO A C 1
ATOM 772 O O . PRO A 1 90 ? -17.045 -1.416 0.439 1.00 89.31 90 PRO A O 1
ATOM 775 N N . LYS A 1 91 ? -16.542 0.552 -0.538 1.00 88.06 91 LYS A N 1
ATOM 776 C CA . LYS A 1 91 ? -17.066 1.364 0.562 1.00 88.06 91 LYS A CA 1
ATOM 777 C C . LYS A 1 91 ? -18.582 1.191 0.619 1.00 88.06 91 LYS A C 1
ATOM 779 O O . LYS A 1 91 ? -19.272 1.498 -0.348 1.00 88.06 91 LYS A O 1
ATOM 784 N N . ASP A 1 92 ? -19.074 0.714 1.753 1.00 88.06 92 ASP A N 1
ATOM 785 C CA . ASP A 1 92 ? -20.504 0.609 2.018 1.00 88.06 92 ASP A CA 1
ATOM 786 C C . ASP A 1 92 ? -21.075 2.013 2.279 1.00 88.06 92 ASP A C 1
ATOM 788 O O . ASP A 1 92 ? -20.662 2.689 3.227 1.00 88.06 92 ASP A O 1
ATOM 792 N N . LEU A 1 93 ? -21.955 2.476 1.386 1.00 92.19 93 LEU A N 1
ATOM 793 C CA . LEU A 1 93 ? -22.575 3.804 1.452 1.00 92.19 93 LEU A CA 1
ATOM 794 C C . LEU A 1 93 ? -23.684 3.865 2.511 1.00 92.19 93 LEU A C 1
ATOM 796 O O . LEU A 1 93 ? -23.900 4.923 3.097 1.00 92.19 93 LEU A O 1
ATOM 800 N N . ASP A 1 94 ? -24.334 2.736 2.801 1.00 88.56 94 ASP A N 1
ATOM 801 C CA . ASP A 1 94 ? -25.498 2.663 3.694 1.00 88.56 94 ASP A CA 1
ATOM 802 C C . ASP A 1 94 ? -25.131 2.263 5.126 1.00 88.56 94 ASP A C 1
ATOM 804 O O . ASP A 1 94 ? -25.984 2.195 6.014 1.00 88.56 94 ASP A O 1
ATOM 808 N N . LEU A 1 95 ? -23.844 2.044 5.383 1.00 84.81 95 LEU A N 1
ATOM 809 C CA . LEU A 1 95 ? -23.319 1.578 6.661 1.00 84.81 95 LEU A CA 1
ATOM 810 C C . LEU A 1 95 ? -23.736 2.454 7.855 1.00 84.81 95 LEU A C 1
ATOM 812 O O . LEU A 1 95 ? -23.939 1.929 8.949 1.00 84.81 95 LEU A O 1
ATOM 816 N N . GLU A 1 96 ? -23.909 3.765 7.679 1.00 82.19 96 GLU A N 1
ATOM 817 C CA . GLU A 1 96 ? -24.406 4.652 8.744 1.00 82.19 96 GLU A CA 1
ATOM 818 C C . GLU A 1 96 ? -25.905 4.472 9.017 1.00 82.19 96 GLU A C 1
ATOM 820 O O . GLU A 1 96 ? -26.324 4.413 10.175 1.00 82.19 96 GLU A O 1
ATOM 825 N N . ASN A 1 97 ? -26.713 4.319 7.967 1.00 85.75 97 ASN A N 1
ATOM 826 C CA . ASN A 1 97 ? -28.159 4.116 8.080 1.00 85.75 97 ASN A CA 1
ATOM 827 C C . ASN A 1 97 ? -28.480 2.746 8.688 1.00 85.75 97 ASN A C 1
ATOM 829 O O . ASN A 1 97 ? -29.327 2.627 9.577 1.00 85.75 97 ASN A O 1
ATOM 833 N N . VAL A 1 98 ? -27.743 1.715 8.272 1.00 85.12 98 VAL A N 1
ATOM 834 C CA . VAL A 1 98 ? -27.848 0.361 8.829 1.00 85.12 98 VAL A CA 1
ATOM 835 C C . VAL A 1 98 ? -27.442 0.347 10.304 1.00 85.12 98 VAL A C 1
ATOM 837 O O . VAL A 1 98 ? -28.092 -0.304 11.118 1.00 85.12 98 VAL A O 1
ATOM 840 N N . ARG A 1 99 ? -26.411 1.106 10.698 1.00 78.81 99 ARG A N 1
ATOM 841 C CA . ARG A 1 99 ? -26.002 1.210 12.110 1.00 78.81 99 ARG A CA 1
ATOM 842 C C . ARG A 1 99 ? -27.075 1.812 13.010 1.00 78.81 99 ARG A C 1
ATOM 844 O O . ARG A 1 99 ? -27.203 1.359 14.139 1.00 78.81 99 ARG A O 1
ATOM 851 N N . LYS A 1 100 ? -27.842 2.786 12.516 1.00 80.50 100 LYS A N 1
ATOM 852 C CA . LYS A 1 100 ? -28.943 3.404 13.273 1.00 80.50 100 LYS A CA 1
ATOM 853 C C . LYS A 1 100 ? -30.157 2.484 13.414 1.00 80.50 100 LYS A C 1
ATOM 855 O O . LYS A 1 100 ? -30.878 2.576 14.401 1.00 80.50 100 LYS A O 1
ATOM 860 N N . THR A 1 101 ? -30.397 1.628 12.422 1.00 81.56 101 THR A N 1
ATOM 861 C CA . THR A 1 101 ? -31.625 0.819 12.312 1.00 81.56 101 THR A CA 1
ATOM 862 C C . THR A 1 101 ? -31.468 -0.621 12.800 1.00 81.56 101 THR A C 1
ATOM 864 O O . THR A 1 101 ? -32.467 -1.282 13.079 1.00 81.56 101 THR A O 1
ATOM 867 N N . ARG A 1 102 ? -30.235 -1.126 12.929 1.00 81.00 102 ARG A N 1
ATOM 868 C CA . ARG A 1 102 ? -29.969 -2.485 13.422 1.00 81.00 102 ARG A CA 1
ATOM 869 C C . ARG A 1 102 ? -30.307 -2.644 14.917 1.00 81.00 102 ARG A C 1
ATOM 871 O O . ARG A 1 102 ? -30.173 -1.692 15.686 1.00 81.00 102 ARG A O 1
ATOM 878 N N . PRO A 1 103 ? -30.668 -3.860 15.369 1.00 81.31 103 PRO A N 1
ATOM 879 C CA . PRO A 1 103 ? -30.806 -4.161 16.791 1.00 81.31 103 PRO A CA 1
ATOM 880 C C . PRO A 1 103 ? -29.479 -3.970 17.541 1.00 81.31 103 PRO A C 1
ATOM 882 O O . PRO A 1 103 ? -28.399 -4.288 17.036 1.00 81.31 103 PRO A O 1
ATOM 885 N N . ARG A 1 104 ? -29.576 -3.447 18.767 1.00 71.00 104 ARG A N 1
ATOM 886 C CA . ARG A 1 104 ? -28.427 -3.067 19.599 1.00 71.00 104 ARG A CA 1
ATOM 887 C C . ARG A 1 104 ? -27.732 -4.304 20.160 1.00 71.00 104 ARG A C 1
ATOM 889 O O . ARG A 1 104 ? -28.356 -5.111 20.845 1.00 71.00 104 ARG A O 1
ATOM 896 N N . LEU A 1 105 ? -26.429 -4.423 19.915 1.00 65.06 105 LEU A N 1
ATOM 897 C CA . LEU A 1 105 ? -25.591 -5.463 20.506 1.00 65.06 105 LEU A CA 1
ATOM 898 C C . LEU A 1 105 ? -24.824 -4.872 21.690 1.00 65.06 105 LEU A C 1
ATOM 900 O O . LEU A 1 105 ? -23.857 -4.137 21.504 1.00 65.06 105 LEU A O 1
ATOM 904 N N . VAL A 1 106 ? -25.268 -5.184 22.905 1.00 61.72 106 VAL A N 1
ATOM 905 C CA . VAL A 1 106 ? -24.588 -4.766 24.135 1.00 61.72 106 VAL A CA 1
ATOM 906 C C . VAL A 1 106 ? -23.519 -5.809 24.464 1.00 61.72 106 VAL A C 1
ATOM 908 O O . VAL A 1 106 ? -23.809 -6.832 25.075 1.00 61.72 106 VAL A O 1
ATOM 911 N N . MET A 1 107 ? -22.282 -5.573 24.026 1.00 59.41 107 MET A N 1
ATOM 912 C CA . MET A 1 107 ? -21.103 -6.225 24.608 1.00 59.41 107 MET A CA 1
ATOM 913 C C . MET A 1 107 ? -20.412 -5.228 25.533 1.00 59.41 107 MET A C 1
ATOM 915 O O . MET A 1 107 ? -20.337 -4.048 25.204 1.00 59.41 107 MET A O 1
ATOM 919 N N . THR A 1 108 ? -19.881 -5.698 26.663 1.00 56.53 108 THR A N 1
ATOM 920 C CA . THR A 1 108 ? -18.933 -4.935 27.493 1.00 56.53 108 THR A CA 1
ATOM 921 C C . THR A 1 108 ? -17.839 -4.367 26.588 1.00 56.53 108 THR A C 1
ATOM 923 O O . THR A 1 108 ? -17.187 -5.159 25.901 1.00 56.53 108 THR A O 1
ATOM 926 N N . PRO A 1 109 ? -17.647 -3.040 26.506 1.00 56.44 109 PRO A N 1
ATOM 927 C CA . PRO A 1 109 ? -17.625 -2.055 27.596 1.00 56.44 109 PRO A CA 1
ATOM 928 C C . PRO A 1 109 ? -18.969 -1.374 27.920 1.00 56.44 109 PRO A C 1
ATOM 930 O O . PRO A 1 109 ? -19.932 -1.463 27.174 1.00 56.44 109 PRO A O 1
ATOM 933 N N . ALA A 1 110 ? -19.029 -0.670 29.054 1.00 65.00 110 ALA A N 1
ATOM 934 C CA . ALA A 1 110 ? -20.231 -0.037 29.623 1.00 65.00 110 ALA A CA 1
ATOM 935 C C . ALA A 1 110 ? -20.825 1.142 28.810 1.00 65.00 110 ALA A C 1
ATOM 937 O O . ALA A 1 110 ? -21.659 1.883 29.324 1.00 65.00 110 ALA A O 1
ATOM 938 N N . VAL A 1 111 ? -20.388 1.338 27.564 1.00 69.00 111 VAL A N 1
ATOM 939 C CA . VAL A 1 111 ? -20.820 2.423 26.676 1.00 69.00 111 VAL A CA 1
ATOM 940 C C . VAL A 1 111 ? -21.247 1.808 25.352 1.00 69.00 111 VAL A C 1
ATOM 942 O O . VAL A 1 111 ? -20.495 1.042 24.748 1.00 69.00 111 VAL A O 1
ATOM 945 N N . SER A 1 112 ? -22.455 2.138 24.894 1.00 72.69 112 SER A N 1
ATOM 946 C CA . SER A 1 112 ? -22.931 1.670 23.599 1.00 72.69 112 SER A CA 1
ATOM 947 C C . SER A 1 112 ? -22.152 2.379 22.481 1.00 72.69 112 SER A C 1
ATOM 949 O O . SER A 1 112 ? -22.018 3.602 22.458 1.00 72.69 112 SER A O 1
ATOM 951 N N . MET A 1 113 ? -21.604 1.601 21.545 1.00 73.25 113 MET A N 1
ATOM 952 C CA . MET A 1 113 ? -20.824 2.132 20.415 1.00 73.25 113 MET A CA 1
ATOM 953 C C . MET A 1 113 ? -21.667 2.907 19.400 1.00 73.25 113 MET A C 1
ATOM 955 O O . MET A 1 113 ? -21.110 3.558 18.512 1.00 73.25 113 MET A O 1
ATOM 959 N N . ASP A 1 114 ? -22.989 2.782 19.502 1.00 71.06 114 ASP A N 1
ATOM 960 C CA . ASP A 1 114 ? -23.952 3.412 18.609 1.00 71.06 114 ASP A CA 1
ATOM 961 C C . ASP A 1 114 ? -24.415 4.787 19.151 1.00 71.06 114 ASP A C 1
ATOM 963 O O . ASP A 1 114 ? -24.830 5.618 18.351 1.00 71.06 114 ASP A O 1
ATOM 967 N N . ASP A 1 115 ? -24.261 5.074 20.456 1.00 74.25 115 ASP A N 1
ATOM 968 C CA . ASP A 1 115 ? -24.568 6.391 21.063 1.00 74.25 115 ASP A CA 1
ATOM 969 C C . ASP A 1 115 ? -23.418 7.412 20.919 1.00 74.25 115 ASP A C 1
ATOM 971 O O . ASP A 1 115 ? -23.535 8.575 21.308 1.00 74.25 115 ASP A O 1
ATOM 975 N N . LEU A 1 116 ? -22.275 6.989 20.374 1.00 75.81 116 LEU A N 1
ATOM 976 C CA . LEU A 1 116 ? -21.137 7.865 20.109 1.00 75.81 116 LEU A CA 1
ATOM 977 C C . LEU A 1 116 ? -21.358 8.613 18.787 1.00 75.81 116 LEU A C 1
ATOM 979 O O . LEU A 1 116 ? -21.069 8.081 17.717 1.00 75.81 116 LEU A O 1
ATOM 983 N N . GLU A 1 117 ? -21.828 9.860 18.870 1.00 77.81 117 GLU A N 1
ATOM 984 C CA . GLU A 1 117 ? -21.955 10.760 17.706 1.00 77.81 117 GLU A CA 1
ATOM 985 C C . GLU A 1 117 ? -20.594 11.087 17.070 1.00 77.81 117 GLU A C 1
ATOM 987 O O . GLU A 1 117 ? -20.480 11.302 15.865 1.00 77.81 117 GLU A O 1
ATOM 992 N N . ASP A 1 118 ? -19.547 11.103 17.894 1.00 84.12 118 ASP A N 1
ATOM 993 C CA . ASP A 1 118 ? -18.189 11.443 17.496 1.00 84.12 118 ASP A CA 1
ATOM 994 C C . ASP A 1 118 ? -17.465 10.219 16.910 1.00 84.12 118 ASP A C 1
ATOM 996 O O . ASP A 1 118 ? -17.075 9.277 17.617 1.00 84.12 118 ASP A O 1
ATOM 1000 N N . GLN A 1 119 ? -17.284 10.248 15.588 1.00 82.00 119 GLN A N 1
ATOM 1001 C CA . GLN A 1 119 ? -16.667 9.173 14.816 1.00 82.00 119 GLN A CA 1
ATOM 1002 C C . GLN A 1 119 ?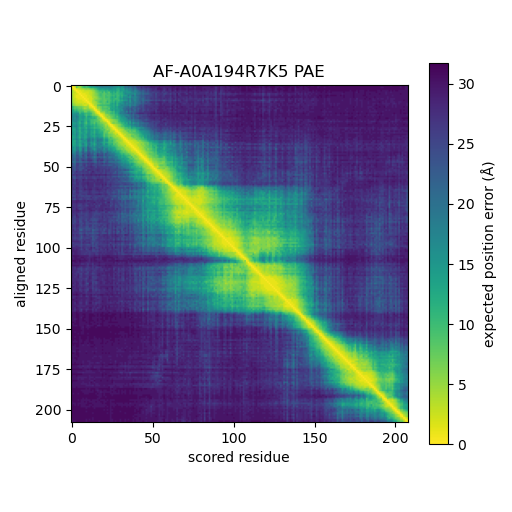 -15.221 8.894 15.256 1.00 82.00 119 GLN A C 1
ATOM 1004 O O . GLN A 1 119 ? -14.785 7.740 15.207 1.00 82.00 119 GLN A O 1
ATOM 1009 N N . ASP A 1 120 ? -14.492 9.899 15.746 1.00 84.06 120 ASP A N 1
ATOM 1010 C CA . ASP A 1 120 ? -13.106 9.732 16.183 1.00 84.06 120 ASP A CA 1
ATOM 1011 C C . ASP A 1 120 ? -13.028 8.979 17.510 1.00 84.06 120 ASP A C 1
ATOM 1013 O O . ASP A 1 120 ? -12.258 8.023 17.644 1.00 84.06 120 ASP A O 1
ATOM 1017 N N . LYS A 1 121 ? -13.897 9.323 18.469 1.00 82.75 121 LYS A N 1
ATOM 1018 C CA . LYS A 1 121 ? -14.017 8.584 19.740 1.00 82.75 121 LYS A CA 1
ATOM 1019 C C . LYS A 1 121 ? -14.449 7.147 19.501 1.00 82.75 121 LYS A C 1
ATOM 1021 O O . LYS A 1 121 ? -13.902 6.224 20.104 1.00 82.75 121 LYS A O 1
ATOM 1026 N N . ARG A 1 122 ? -15.388 6.942 18.577 1.00 81.44 122 ARG A N 1
ATOM 1027 C CA . ARG A 1 122 ? -15.844 5.612 18.174 1.00 81.44 122 ARG A CA 1
ATOM 1028 C C . ARG A 1 122 ? -14.708 4.787 17.571 1.00 81.44 122 ARG A C 1
ATOM 1030 O O . ARG A 1 122 ? -14.520 3.636 17.958 1.00 81.44 122 ARG A O 1
ATOM 1037 N N . ASN A 1 123 ? -13.924 5.365 16.663 1.00 83.94 123 ASN A N 1
ATOM 1038 C CA . ASN A 1 123 ? -12.766 4.697 16.067 1.00 83.94 123 ASN A CA 1
ATOM 1039 C C . ASN A 1 123 ? -11.695 4.370 17.112 1.00 83.94 123 ASN A C 1
ATOM 1041 O O . ASN A 1 123 ? -11.148 3.269 17.095 1.00 83.94 123 ASN A O 1
ATOM 1045 N N . LEU A 1 124 ? -11.422 5.286 18.045 1.00 84.38 124 LEU A N 1
ATOM 1046 C CA . LEU A 1 124 ? -10.480 5.063 19.141 1.00 84.38 124 LEU A CA 1
ATOM 1047 C C . LEU A 1 124 ? -10.902 3.872 20.007 1.00 84.38 124 LEU A C 1
ATOM 1049 O O . LEU A 1 124 ? -10.072 3.017 20.306 1.00 84.38 124 LEU A O 1
ATOM 1053 N N . LEU A 1 125 ? -12.186 3.793 20.361 1.00 81.88 125 LEU A N 1
ATOM 1054 C CA . LEU A 1 125 ? -12.732 2.733 21.206 1.00 81.88 125 LEU A CA 1
ATOM 1055 C C . LEU A 1 125 ? -12.792 1.386 20.466 1.00 81.88 125 LEU A C 1
ATOM 1057 O O . LEU A 1 125 ? -12.447 0.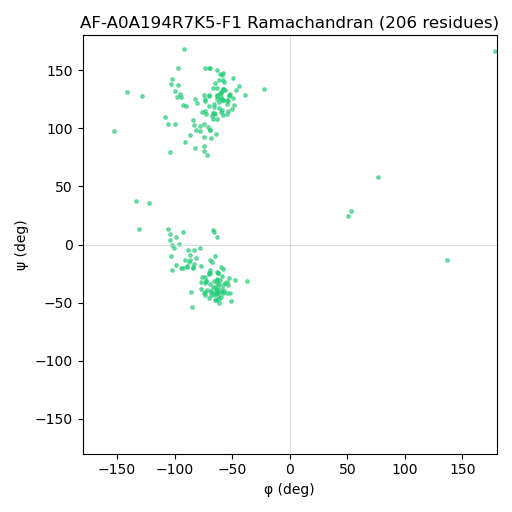352 21.034 1.00 81.88 125 LEU A O 1
ATOM 1061 N N . MET A 1 126 ? -13.144 1.376 19.174 1.00 81.62 126 MET A N 1
ATOM 1062 C CA . MET A 1 126 ? -13.055 0.161 18.344 1.00 81.62 126 MET A CA 1
ATOM 1063 C C . MET A 1 126 ? -11.608 -0.326 18.230 1.00 81.62 126 MET A C 1
ATOM 1065 O O . MET A 1 126 ? -11.332 -1.513 18.376 1.00 81.62 126 MET A O 1
ATOM 1069 N N . ASN A 1 127 ? -10.668 0.589 18.002 1.00 82.31 127 ASN A N 1
ATOM 1070 C CA . ASN A 1 127 ? -9.263 0.233 17.906 1.00 82.31 127 ASN A CA 1
ATOM 1071 C C . ASN A 1 127 ? -8.741 -0.276 19.250 1.00 82.31 127 ASN A C 1
ATOM 1073 O O . ASN A 1 127 ? -8.067 -1.293 19.270 1.00 82.31 127 ASN A O 1
ATOM 1077 N N . SER A 1 128 ? -9.066 0.352 20.379 1.00 80.12 128 SER A N 1
ATOM 1078 C CA . SER A 1 128 ? -8.576 -0.101 21.686 1.00 80.12 128 SER A CA 1
ATOM 1079 C C . SER A 1 128 ? -9.185 -1.431 22.143 1.00 80.12 128 SER A C 1
ATOM 1081 O O . SER A 1 128 ? -8.494 -2.219 22.777 1.00 80.12 128 SER A O 1
ATOM 1083 N N . SER A 1 129 ? -10.452 -1.699 21.814 1.00 79.94 129 SER A N 1
ATOM 1084 C CA . SER A 1 129 ? -11.148 -2.932 22.217 1.00 79.94 129 SER A CA 1
ATOM 1085 C C . SER A 1 129 ? -10.751 -4.155 21.390 1.00 79.94 129 SER A C 1
ATOM 1087 O O . SER A 1 129 ? -10.614 -5.244 21.943 1.00 79.94 129 SER A O 1
ATOM 1089 N N . TYR A 1 130 ? -10.547 -3.987 20.081 1.00 76.62 130 TYR A N 1
ATOM 1090 C CA . TYR A 1 130 ? -10.257 -5.096 19.166 1.00 76.62 130 TYR A CA 1
ATOM 1091 C C . TYR A 1 130 ? -8.780 -5.214 18.775 1.00 76.62 130 TYR A C 1
ATOM 1093 O O . TYR A 1 130 ? -8.428 -6.121 18.019 1.00 76.62 130 TYR A O 1
ATOM 1101 N N . THR A 1 131 ? -7.900 -4.337 19.270 1.00 75.94 131 THR A N 1
ATOM 1102 C CA . THR A 1 131 ? -6.452 -4.519 19.103 1.00 75.94 131 THR A CA 1
ATOM 1103 C C . THR A 1 131 ? -5.840 -5.116 20.358 1.00 75.94 131 THR A C 1
ATOM 1105 O O . THR A 1 131 ? -6.081 -4.685 21.482 1.00 75.94 131 THR A O 1
ATOM 1108 N N . THR A 1 132 ? -5.020 -6.145 20.164 1.00 78.69 132 THR A N 1
ATOM 1109 C CA . THR A 1 132 ? -4.213 -6.694 21.252 1.00 78.69 132 THR A CA 1
ATOM 1110 C C . THR A 1 132 ? -3.065 -5.744 21.569 1.00 78.69 132 THR A C 1
ATOM 1112 O O . THR A 1 132 ? -2.534 -5.072 20.678 1.00 78.69 132 THR A O 1
ATOM 1115 N N . ARG A 1 133 ? -2.610 -5.754 22.824 1.00 75.88 133 ARG A N 1
ATOM 1116 C CA . ARG A 1 133 ? -1.412 -5.015 23.244 1.00 75.88 133 ARG A CA 1
ATOM 1117 C C . ARG A 1 133 ? -0.185 -5.356 22.385 1.00 75.88 133 ARG A C 1
ATOM 1119 O O . ARG A 1 133 ? 0.602 -4.489 22.037 1.00 75.88 133 ARG A O 1
ATOM 1126 N N . MET A 1 134 ? -0.075 -6.610 21.949 1.00 75.56 134 MET A N 1
ATOM 1127 C CA . MET A 1 134 ? 0.982 -7.038 21.034 1.00 75.56 134 MET A CA 1
ATOM 1128 C C . MET A 1 134 ? 0.898 -6.287 19.696 1.00 75.56 134 MET A C 1
ATOM 1130 O O . MET A 1 134 ? 1.868 -5.684 19.257 1.00 75.56 134 MET A O 1
ATOM 1134 N N . THR A 1 135 ? -0.276 -6.231 19.064 1.00 76.69 135 THR A N 1
ATOM 1135 C CA . THR A 1 135 ? -0.452 -5.482 17.806 1.00 76.69 135 THR A CA 1
ATOM 1136 C C . THR A 1 135 ? -0.215 -3.976 17.935 1.00 76.69 135 THR A C 1
ATOM 1138 O O . THR A 1 135 ? 0.204 -3.362 16.958 1.00 76.69 135 THR A O 1
ATOM 1141 N N . THR A 1 136 ? -0.462 -3.365 19.100 1.00 76.81 136 THR A N 1
ATOM 1142 C CA . THR A 1 136 ? -0.133 -1.947 19.324 1.00 76.81 136 THR A CA 1
ATOM 1143 C C . THR A 1 136 ? 1.363 -1.729 19.500 1.00 76.81 136 THR A C 1
ATOM 1145 O O . THR A 1 136 ? 1.898 -0.790 18.919 1.00 76.81 136 THR A O 1
ATOM 1148 N N . ASP A 1 137 ? 2.036 -2.610 20.241 1.00 76.81 137 ASP A N 1
ATOM 1149 C CA . ASP A 1 137 ? 3.467 -2.492 20.542 1.00 76.81 137 ASP A CA 1
ATOM 1150 C C . ASP A 1 137 ? 4.333 -2.798 19.308 1.00 76.81 137 ASP A C 1
ATOM 1152 O O . ASP A 1 137 ? 5.385 -2.195 19.112 1.00 76.81 137 ASP A O 1
ATOM 1156 N N . TYR A 1 138 ? 3.859 -3.687 18.430 1.00 72.94 138 TYR A N 1
ATOM 1157 C CA . TYR A 1 138 ? 4.507 -4.025 17.160 1.00 72.94 138 TYR A CA 1
ATOM 1158 C C . TYR A 1 138 ? 4.008 -3.198 15.971 1.00 72.94 138 TYR A C 1
ATOM 1160 O O . TYR A 1 138 ? 4.334 -3.542 14.832 1.00 72.94 138 TYR A O 1
ATOM 1168 N N . LYS A 1 139 ? 3.227 -2.124 16.180 1.00 72.25 139 LYS A N 1
ATOM 1169 C CA . LYS A 1 139 ? 2.865 -1.236 15.067 1.00 72.25 139 LYS A CA 1
ATOM 1170 C C . LYS A 1 139 ? 4.158 -0.690 14.457 1.00 72.25 139 LYS A C 1
ATOM 1172 O O . LYS A 1 139 ? 4.892 0.020 15.147 1.00 72.25 139 LYS A O 1
ATOM 1177 N N . PRO A 1 140 ? 4.460 -1.011 13.189 1.00 63.47 140 PRO A N 1
ATOM 1178 C CA . PRO A 1 140 ? 5.651 -0.485 12.560 1.00 63.47 140 PRO A CA 1
ATOM 1179 C C . PRO A 1 140 ? 5.499 1.036 12.491 1.00 63.47 140 PRO A C 1
ATOM 1181 O O . PRO A 1 140 ? 4.497 1.550 11.992 1.00 63.47 140 PRO A O 1
ATOM 1184 N N . VAL A 1 141 ? 6.479 1.764 13.028 1.00 63.62 141 VAL A N 1
ATOM 1185 C CA . VAL A 1 141 ? 6.602 3.209 12.817 1.00 63.62 141 VAL A CA 1
ATOM 1186 C C . VAL A 1 141 ? 7.048 3.391 11.367 1.00 63.62 141 VAL A C 1
ATOM 1188 O O . VAL A 1 141 ? 8.234 3.542 11.091 1.00 63.62 141 VAL A O 1
ATOM 1191 N N . THR A 1 142 ? 6.130 3.254 10.414 1.00 62.34 142 THR A N 1
ATOM 1192 C CA . THR A 1 142 ? 6.440 3.467 8.998 1.00 62.34 142 THR A CA 1
ATOM 1193 C C . THR A 1 142 ? 6.058 4.871 8.561 1.00 62.34 142 THR A C 1
ATOM 1195 O O . THR A 1 142 ? 4.988 5.375 8.894 1.00 62.34 142 THR A O 1
ATOM 1198 N N . ASP A 1 143 ? 6.980 5.432 7.780 1.00 53.50 143 ASP A N 1
ATOM 1199 C CA . ASP A 1 143 ? 6.904 6.636 6.956 1.00 53.50 143 ASP A CA 1
ATOM 1200 C C . ASP A 1 143 ? 6.993 7.982 7.670 1.00 53.50 143 ASP A C 1
ATOM 1202 O O . ASP A 1 143 ? 6.198 8.892 7.457 1.00 53.50 143 ASP A O 1
ATOM 1206 N N . VAL A 1 144 ? 8.094 8.178 8.394 1.00 53.00 144 VAL A N 1
ATOM 1207 C CA . VAL A 1 144 ? 8.720 9.504 8.390 1.00 53.00 144 VAL A CA 1
ATOM 1208 C C . VAL A 1 144 ? 9.963 9.437 7.508 1.00 53.00 144 VAL A C 1
ATOM 1210 O O . VAL A 1 144 ? 11.087 9.295 7.978 1.00 53.00 144 VAL A O 1
ATOM 1213 N N . SER A 1 145 ? 9.752 9.504 6.191 1.00 53.72 145 SER A N 1
ATOM 1214 C CA . SER A 1 145 ? 10.813 9.444 5.173 1.00 53.72 145 SER A CA 1
ATOM 1215 C C . SER A 1 145 ? 11.791 10.627 5.225 1.00 53.72 145 SER A C 1
ATOM 1217 O O . SER A 1 145 ? 12.846 10.566 4.605 1.00 53.72 145 SER A O 1
ATOM 1219 N N . ASN A 1 146 ? 11.480 11.667 6.009 1.00 58.31 146 ASN A N 1
ATOM 1220 C CA . ASN A 1 146 ? 12.244 12.912 6.093 1.00 58.31 146 ASN A CA 1
ATOM 1221 C C . ASN A 1 146 ? 12.504 13.377 7.542 1.00 58.31 146 ASN A C 1
ATOM 1223 O O . ASN A 1 146 ? 12.484 14.579 7.808 1.00 58.31 146 ASN A O 1
ATOM 1227 N N . VAL A 1 147 ? 12.765 12.476 8.503 1.00 52.72 147 VAL A N 1
ATOM 1228 C CA . VAL A 1 147 ? 13.382 12.918 9.775 1.00 52.72 147 VAL A CA 1
ATOM 1229 C C . VAL A 1 147 ? 14.851 13.214 9.515 1.00 52.72 147 VAL A C 1
ATOM 1231 O O . VAL A 1 147 ? 15.734 12.382 9.712 1.00 52.72 147 VAL A O 1
ATOM 1234 N N . VAL A 1 148 ? 15.117 14.429 9.054 1.00 57.19 148 VAL A N 1
ATOM 1235 C CA . VAL A 1 148 ? 16.457 15.001 9.101 1.00 57.19 148 VAL A CA 1
ATOM 1236 C C . VAL A 1 148 ? 16.709 15.334 10.566 1.00 57.19 148 VAL A C 1
ATOM 1238 O O . VAL A 1 148 ? 16.030 16.189 11.136 1.00 57.19 148 VAL A O 1
ATOM 1241 N N . ALA A 1 149 ? 17.646 14.626 11.202 1.00 59.19 149 ALA A N 1
ATOM 1242 C CA . ALA A 1 149 ? 18.062 14.965 12.556 1.00 59.19 149 ALA A CA 1
ATOM 1243 C C . ALA A 1 149 ? 18.427 16.464 12.583 1.00 59.19 149 ALA A C 1
ATOM 1245 O O . ALA A 1 149 ? 19.218 16.890 11.736 1.00 59.19 149 ALA A O 1
ATOM 1246 N N . PRO A 1 150 ? 17.895 17.270 13.523 1.00 60.09 150 PRO A N 1
ATOM 1247 C CA . PRO A 1 150 ? 17.994 18.740 13.506 1.00 60.09 150 PRO A CA 1
ATOM 1248 C C . PRO A 1 150 ? 19.427 19.298 13.627 1.00 60.09 150 PRO A C 1
ATOM 1250 O O . PRO A 1 150 ? 19.628 20.499 13.766 1.00 60.09 150 PRO A O 1
ATOM 1253 N N . LEU A 1 151 ? 20.437 18.428 13.605 1.00 60.47 151 LEU A N 1
ATOM 1254 C CA . LEU A 1 151 ? 21.813 18.687 14.002 1.00 60.47 151 LEU A CA 1
ATOM 1255 C C . LEU A 1 151 ? 22.847 18.207 12.963 1.00 60.47 151 LEU A C 1
ATOM 1257 O O . LEU A 1 151 ? 24.038 18.137 13.276 1.00 60.47 151 LEU A O 1
ATOM 1261 N N . LEU A 1 152 ? 22.422 17.878 11.737 1.00 52.88 152 LEU A N 1
ATOM 1262 C CA . LEU A 1 152 ? 23.322 17.552 10.624 1.00 52.88 152 LEU A CA 1
ATOM 1263 C C . LEU A 1 152 ? 24.177 18.781 10.263 1.00 52.88 152 LEU A C 1
ATOM 1265 O O . LEU A 1 152 ? 23.743 19.665 9.532 1.00 52.88 152 LEU A O 1
ATOM 1269 N N . GLY A 1 153 ? 25.389 18.848 10.826 1.00 57.66 153 GLY A N 1
ATOM 1270 C CA . GLY A 1 153 ? 26.404 19.859 10.506 1.00 57.66 153 GLY A CA 1
ATOM 1271 C C . GLY A 1 153 ? 27.145 20.475 11.699 1.00 57.66 153 GLY A C 1
ATOM 1272 O O . GLY A 1 153 ? 28.168 21.115 11.486 1.00 57.66 153 GLY A O 1
ATOM 1273 N N . LYS A 1 154 ? 26.674 20.291 12.946 1.00 56.22 154 LYS A N 1
ATOM 1274 C CA . LYS A 1 154 ? 27.308 20.896 14.143 1.00 56.22 154 LYS A CA 1
ATOM 1275 C C . LYS A 1 154 ? 28.168 19.950 14.983 1.00 56.22 154 LYS A C 1
ATOM 1277 O O . LYS A 1 154 ? 29.014 20.429 15.731 1.00 56.22 154 LYS A O 1
ATOM 1282 N N . TYR A 1 155 ? 27.964 18.639 14.887 1.00 60.34 155 TYR A N 1
ATOM 1283 C CA . TYR A 1 155 ? 28.718 17.666 15.679 1.00 60.34 155 TYR A CA 1
ATOM 1284 C C . TYR A 1 155 ? 29.793 16.995 14.831 1.00 60.34 155 TYR A C 1
ATOM 1286 O O . TYR A 1 155 ? 29.552 16.638 13.678 1.00 60.34 155 TYR A O 1
ATOM 1294 N N . SER A 1 156 ? 30.978 16.837 15.426 1.00 61.72 156 SER A N 1
ATOM 1295 C CA . SER A 1 156 ? 32.072 16.024 14.887 1.00 61.72 156 SER A CA 1
ATOM 1296 C C . SER A 1 156 ? 31.542 14.640 14.475 1.00 61.72 156 SER A C 1
ATOM 1298 O O . SER A 1 156 ? 30.661 14.124 15.175 1.00 61.72 156 SER A O 1
ATOM 1300 N N . PRO A 1 157 ? 32.029 14.030 13.373 1.00 66.75 157 PRO A N 1
ATOM 1301 C CA . PRO A 1 157 ? 31.661 12.663 13.012 1.00 66.75 157 PRO A CA 1
ATOM 1302 C C . PRO A 1 157 ? 31.764 11.753 14.237 1.00 66.75 157 PRO A C 1
ATOM 1304 O O . PRO A 1 157 ? 32.737 11.824 14.992 1.00 66.75 157 PRO A O 1
ATOM 1307 N N . ALA A 1 158 ? 30.732 10.936 14.460 1.00 67.88 158 ALA A N 1
ATOM 1308 C CA . ALA A 1 158 ? 30.692 10.035 15.602 1.00 67.88 158 ALA A CA 1
ATOM 1309 C C . ALA A 1 158 ? 31.962 9.175 15.607 1.00 67.88 158 ALA A C 1
ATOM 1311 O O . ALA A 1 158 ? 32.262 8.500 14.621 1.00 67.88 158 ALA A O 1
ATOM 1312 N N . SER A 1 159 ? 32.714 9.220 16.710 1.00 73.50 159 SER A N 1
ATOM 1313 C CA . SER A 1 159 ? 33.866 8.340 16.886 1.00 73.50 159 SER A CA 1
ATOM 1314 C C . SER A 1 159 ? 33.371 6.894 16.784 1.00 73.50 159 SER A C 1
ATOM 1316 O O . SER A 1 159 ? 32.419 6.545 17.492 1.00 73.50 159 SER A O 1
ATOM 1318 N N . PRO A 1 160 ? 33.933 6.062 15.890 1.00 76.12 160 PRO A N 1
ATOM 1319 C CA . PRO A 1 160 ? 33.458 4.702 15.704 1.00 76.12 160 PRO A CA 1
ATOM 1320 C C . PRO A 1 160 ? 33.660 3.924 17.004 1.00 76.12 160 PRO A C 1
ATOM 1322 O O . PRO A 1 160 ? 34.779 3.600 17.398 1.00 76.12 160 PRO A O 1
ATOM 1325 N N . LEU A 1 161 ? 32.556 3.632 17.687 1.00 74.31 161 LEU A N 1
ATOM 1326 C CA . LEU A 1 161 ? 32.572 2.857 18.914 1.00 74.31 161 LEU A CA 1
ATOM 1327 C C . LEU A 1 161 ? 32.727 1.379 18.543 1.00 74.31 161 LEU A C 1
ATOM 1329 O O . LEU A 1 161 ? 31.782 0.725 18.101 1.00 74.31 161 LEU A O 1
ATOM 1333 N N . THR A 1 162 ? 33.934 0.840 18.689 1.00 77.94 162 THR A N 1
ATOM 1334 C CA . THR A 1 162 ? 34.183 -0.592 18.502 1.00 77.94 162 THR A CA 1
ATOM 1335 C C . THR A 1 162 ? 33.640 -1.367 19.695 1.00 77.94 162 THR A C 1
ATOM 1337 O O . THR A 1 162 ? 34.329 -1.558 20.696 1.00 77.94 162 THR A O 1
ATOM 1340 N N . ILE A 1 163 ? 32.396 -1.830 19.588 1.00 81.94 163 ILE A N 1
ATOM 1341 C CA . ILE A 1 163 ? 31.838 -2.801 20.531 1.00 81.94 163 ILE A CA 1
ATOM 1342 C C . ILE A 1 163 ? 32.547 -4.134 20.283 1.00 81.94 163 ILE A C 1
ATOM 1344 O O . ILE A 1 163 ? 32.488 -4.688 19.182 1.00 81.94 163 ILE A O 1
ATOM 1348 N N . ALA A 1 164 ? 33.233 -4.658 21.298 1.00 83.12 164 ALA A N 1
ATOM 1349 C CA . ALA A 1 164 ? 33.805 -5.993 21.219 1.00 83.12 164 ALA A CA 1
ATOM 1350 C C . ALA A 1 164 ? 32.675 -7.003 20.976 1.00 83.12 164 ALA A C 1
ATOM 1352 O O . ALA A 1 164 ? 31.684 -7.022 21.708 1.00 83.12 164 ALA A O 1
ATOM 1353 N N . LYS A 1 165 ? 32.813 -7.843 19.941 1.00 80.88 165 LYS A N 1
ATOM 1354 C CA . LYS A 1 165 ? 31.856 -8.928 19.690 1.00 80.88 165 LYS A CA 1
ATOM 1355 C C . LYS A 1 165 ? 31.709 -9.747 20.967 1.00 80.88 165 LYS A C 1
ATOM 1357 O O . LYS A 1 165 ? 32.715 -10.195 21.520 1.00 80.88 165 LYS A O 1
ATOM 1362 N N . TYR A 1 166 ? 30.468 -9.938 21.405 1.00 84.38 166 TYR A N 1
ATOM 1363 C CA . TYR A 1 166 ? 30.166 -10.760 22.565 1.00 84.38 166 TYR A CA 1
ATOM 1364 C C . TYR A 1 166 ? 30.791 -12.146 22.377 1.00 84.38 166 TYR A C 1
ATOM 1366 O O . TYR A 1 166 ? 30.437 -12.885 21.456 1.00 84.38 166 TYR A O 1
ATOM 1374 N N . LYS A 1 167 ? 31.762 -12.475 23.229 1.00 83.25 167 LYS A N 1
ATOM 1375 C CA . LYS A 1 167 ? 32.300 -13.827 23.340 1.00 83.25 167 LYS A CA 1
ATOM 1376 C C . LYS A 1 167 ? 31.465 -14.539 24.388 1.00 83.25 167 LYS A C 1
ATOM 1378 O O . LYS A 1 167 ? 31.417 -14.099 25.533 1.00 83.25 167 LYS A O 1
ATOM 1383 N N . GLN A 1 168 ? 30.806 -15.620 23.984 1.00 79.31 168 GLN A N 1
ATOM 1384 C CA . GLN A 1 168 ? 30.117 -16.490 24.929 1.00 79.31 168 GLN A CA 1
ATOM 1385 C C . GLN A 1 168 ? 31.122 -16.989 25.981 1.00 79.31 168 GLN A C 1
ATOM 1387 O O . GLN A 1 168 ? 32.267 -17.290 25.620 1.00 79.31 168 GLN A O 1
ATOM 1392 N N . PRO A 1 169 ? 30.730 -17.064 27.265 1.00 81.12 169 PRO A N 1
ATOM 1393 C CA . PRO A 1 169 ? 31.591 -17.622 28.296 1.00 81.12 169 PRO A CA 1
ATOM 1394 C C . PRO A 1 169 ? 31.960 -19.062 27.934 1.00 81.12 169 PRO A C 1
ATOM 1396 O O . PRO A 1 169 ? 31.149 -19.814 27.387 1.00 81.12 169 PRO A O 1
ATOM 1399 N N . TYR A 1 170 ? 33.204 -19.445 28.217 1.00 81.31 170 TYR A N 1
ATOM 1400 C CA . TYR A 1 170 ? 33.646 -20.813 27.993 1.00 81.31 170 TYR A CA 1
ATOM 1401 C C . TYR A 1 170 ? 32.876 -21.750 28.926 1.00 81.31 170 TYR A C 1
ATOM 1403 O O . TYR A 1 170 ? 33.057 -21.719 30.139 1.00 81.31 170 TYR A O 1
ATOM 1411 N N . VAL A 1 171 ? 32.023 -22.586 28.342 1.00 78.19 171 VAL A N 1
ATOM 1412 C CA . VAL A 1 171 ? 31.362 -23.692 29.039 1.00 78.19 171 VAL A CA 1
ATOM 1413 C C . VAL A 1 171 ? 32.151 -24.963 28.751 1.00 78.19 171 VAL A C 1
ATOM 1415 O O . VAL A 1 171 ? 32.409 -25.266 27.575 1.00 78.19 171 VAL A O 1
ATOM 1418 N N . SER A 1 172 ? 32.542 -25.688 29.801 1.00 78.88 172 SER A N 1
ATOM 1419 C CA . SER A 1 172 ? 33.263 -26.958 29.690 1.00 78.88 172 SER A CA 1
ATOM 1420 C C . SER A 1 172 ? 32.448 -27.981 28.878 1.00 78.88 172 SER A C 1
ATOM 1422 O O . SER A 1 172 ? 31.215 -27.969 28.931 1.00 78.88 172 SER A O 1
ATOM 1424 N N . PRO A 1 173 ? 33.095 -28.867 28.097 1.00 75.44 173 PRO A N 1
ATOM 1425 C CA . PRO A 1 173 ? 32.390 -29.833 27.249 1.00 75.44 173 PRO A CA 1
ATOM 1426 C C . PRO A 1 173 ? 31.415 -30.740 28.010 1.00 75.44 173 PRO A C 1
ATOM 1428 O O . PRO A 1 173 ? 30.357 -31.072 27.486 1.00 75.44 173 PRO A O 1
ATOM 1431 N N . GLU A 1 174 ? 31.733 -31.079 29.2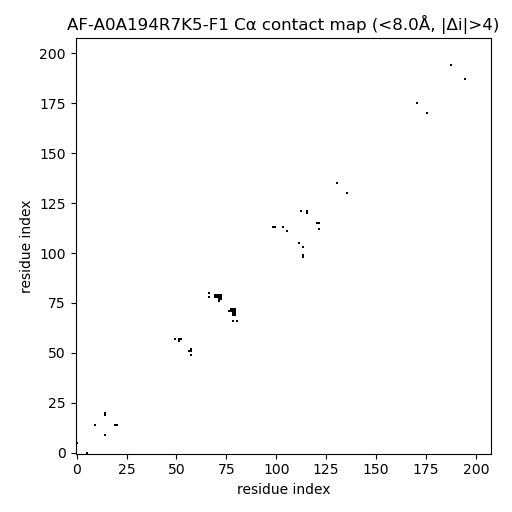57 1.00 77.88 174 GLU A N 1
ATOM 1432 C CA . GLU A 1 174 ? 30.907 -31.923 30.129 1.00 77.88 174 GLU A CA 1
ATOM 1433 C C . GLU A 1 174 ? 29.509 -31.322 30.355 1.00 77.88 174 GLU A C 1
ATOM 1435 O O . GLU A 1 174 ? 28.506 -32.025 30.282 1.00 77.88 174 GLU A O 1
ATOM 1440 N N . TRP A 1 175 ? 29.420 -29.998 30.501 1.00 70.38 175 TRP A N 1
ATOM 1441 C CA . TRP A 1 175 ? 28.165 -29.283 30.763 1.00 70.38 175 TRP A CA 1
ATOM 1442 C C . TRP A 1 175 ? 27.374 -29.016 29.469 1.00 70.38 175 TRP A C 1
ATOM 1444 O O . TRP A 1 175 ? 26.169 -28.746 29.484 1.00 70.38 175 TRP A O 1
ATOM 1454 N N . ARG A 1 176 ? 28.039 -29.132 28.308 1.00 67.00 176 ARG A N 1
ATOM 1455 C CA . ARG A 1 176 ? 27.383 -29.075 26.992 1.00 67.00 176 ARG A CA 1
ATOM 1456 C C . ARG A 1 176 ? 26.598 -30.347 26.697 1.00 67.00 176 ARG A C 1
ATOM 1458 O O . ARG A 1 176 ? 25.619 -30.289 25.959 1.00 67.00 176 ARG A O 1
ATOM 1465 N N . MET A 1 177 ? 27.006 -31.487 27.255 1.00 70.56 177 MET A N 1
ATOM 1466 C CA . MET A 1 177 ? 26.346 -32.767 26.991 1.00 70.56 177 MET A CA 1
ATOM 1467 C C . MET A 1 177 ? 24.942 -32.810 27.593 1.00 70.56 177 MET A C 1
ATOM 1469 O O . MET A 1 177 ? 23.997 -33.196 26.903 1.00 70.56 177 MET A O 1
ATOM 1473 N N . GLU A 1 178 ? 24.778 -32.337 28.829 1.00 70.25 178 GLU A N 1
ATOM 1474 C CA . GLU A 1 178 ? 23.469 -32.284 29.489 1.00 70.25 178 GLU A CA 1
ATOM 1475 C C . GLU A 1 178 ? 22.512 -31.328 28.774 1.00 70.25 178 GLU A C 1
ATOM 1477 O O . GLU A 1 178 ? 21.397 -31.717 28.427 1.00 70.25 178 GLU A O 1
ATOM 1482 N N . THR A 1 179 ? 22.971 -30.117 28.455 1.00 70.56 179 THR A N 1
ATOM 1483 C CA . THR A 1 179 ? 22.172 -29.116 27.727 1.00 70.56 179 THR A CA 1
ATOM 1484 C C . THR A 1 179 ? 21.801 -29.583 26.320 1.00 70.56 179 THR A C 1
ATOM 1486 O O . THR A 1 179 ? 20.655 -29.420 25.908 1.00 70.56 179 THR A O 1
ATOM 1489 N N . THR A 1 180 ? 22.715 -30.250 25.609 1.00 68.56 180 THR A N 1
ATOM 1490 C CA . THR A 1 180 ? 22.425 -30.857 24.299 1.00 68.56 180 THR A CA 1
ATOM 1491 C C . THR A 1 180 ? 21.409 -31.991 24.425 1.00 68.56 180 THR A C 1
ATOM 1493 O O . THR A 1 180 ? 20.493 -32.089 23.612 1.00 68.56 180 THR A 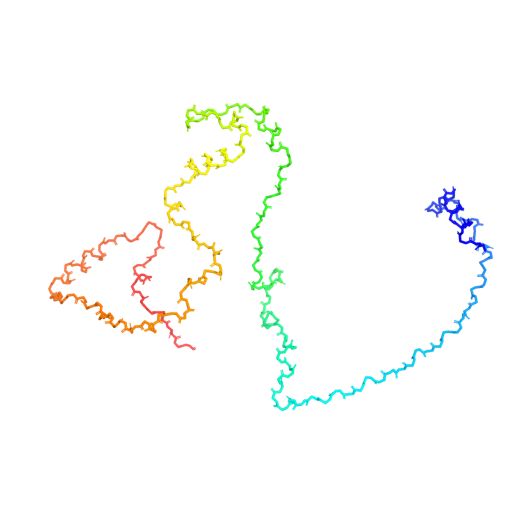O 1
ATOM 1496 N N . SER A 1 181 ? 21.530 -32.845 25.446 1.00 73.12 181 SER A N 1
ATOM 1497 C CA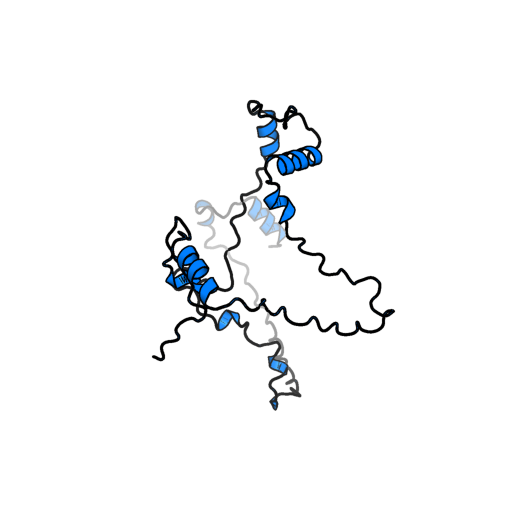 . SER A 1 181 ? 20.581 -33.941 25.677 1.00 73.12 181 SER A CA 1
ATOM 1498 C C . SER A 1 181 ? 19.178 -33.432 26.021 1.00 73.12 181 SER A C 1
ATOM 1500 O O . SER A 1 181 ? 18.185 -34.002 25.571 1.00 73.12 181 SER A O 1
ATOM 1502 N N . TRP A 1 182 ? 19.093 -32.330 26.768 1.00 72.12 182 TRP A N 1
ATOM 1503 C CA . TRP A 1 182 ? 17.845 -31.662 27.114 1.00 72.12 182 TRP A CA 1
ATOM 1504 C C . TRP A 1 182 ? 17.207 -30.986 25.894 1.00 72.12 182 TRP A C 1
ATOM 1506 O O . TRP A 1 182 ? 16.027 -31.200 25.628 1.00 72.12 182 TRP A O 1
ATOM 1516 N N . ASP A 1 183 ? 17.993 -30.261 25.093 1.00 68.75 183 ASP A N 1
ATOM 1517 C CA . ASP A 1 183 ? 17.531 -29.584 23.874 1.00 68.75 183 ASP A CA 1
ATOM 1518 C C . ASP A 1 183 ? 17.027 -30.574 22.805 1.00 68.75 183 ASP A C 1
ATOM 1520 O O . ASP A 1 183 ? 16.052 -30.311 22.102 1.00 68.75 183 ASP A O 1
ATOM 1524 N N . GLN A 1 184 ? 17.630 -31.766 22.730 1.00 66.06 184 GLN A N 1
ATOM 1525 C CA . GLN A 1 184 ? 17.169 -32.850 21.856 1.00 66.06 184 GLN A CA 1
ATOM 1526 C C . GLN A 1 184 ? 15.832 -33.470 22.281 1.00 66.06 184 GLN A C 1
ATOM 1528 O O . GLN A 1 184 ? 15.176 -34.088 21.443 1.00 66.06 184 GLN A O 1
ATOM 1533 N N . ARG A 1 185 ? 15.436 -33.335 23.554 1.00 68.50 185 ARG A N 1
ATOM 1534 C CA . ARG A 1 185 ? 14.150 -33.831 24.072 1.00 68.50 185 ARG A CA 1
ATOM 1535 C C . ARG A 1 185 ? 13.011 -32.830 23.881 1.00 68.50 185 ARG A C 1
ATOM 1537 O O . ARG A 1 185 ? 11.855 -33.210 24.051 1.00 68.50 185 ARG A O 1
ATOM 1544 N N . GLN A 1 186 ? 13.308 -31.573 23.549 1.00 63.09 186 GLN A N 1
ATOM 1545 C CA . GLN A 1 186 ? 12.275 -30.563 23.341 1.00 63.09 186 GLN A CA 1
ATOM 1546 C C . GLN A 1 186 ? 11.532 -30.794 22.022 1.00 63.09 186 GLN A C 1
ATOM 1548 O O . GLN A 1 186 ? 12.130 -30.816 20.945 1.00 63.09 186 GLN A O 1
ATOM 1553 N N . ILE A 1 187 ? 10.209 -30.930 22.109 1.00 60.59 187 ILE A N 1
ATOM 1554 C CA . ILE A 1 187 ? 9.316 -30.947 20.948 1.00 60.59 187 ILE A CA 1
ATOM 1555 C C . ILE A 1 187 ? 9.190 -29.499 20.471 1.00 60.59 187 ILE A C 1
ATOM 1557 O O . ILE A 1 187 ? 8.693 -28.651 21.208 1.00 60.59 187 ILE A O 1
ATOM 1561 N N . ARG A 1 188 ? 9.705 -29.205 19.272 1.00 62.56 188 ARG A N 1
ATOM 1562 C CA . ARG A 1 188 ? 9.858 -27.829 18.775 1.00 62.56 188 ARG A CA 1
ATOM 1563 C C . ARG A 1 188 ? 8.650 -27.255 18.026 1.00 62.56 188 ARG A C 1
ATOM 1565 O O . ARG A 1 188 ? 8.721 -26.079 17.715 1.00 62.56 188 ARG A O 1
ATOM 1572 N N . ASP A 1 189 ? 7.582 -28.026 17.781 1.00 54.44 189 ASP A N 1
ATOM 1573 C CA . ASP A 1 189 ? 6.217 -27.534 17.486 1.00 54.44 189 ASP A CA 1
ATOM 1574 C C . ASP A 1 189 ? 5.220 -28.687 17.209 1.00 54.44 189 ASP A C 1
ATOM 1576 O O . ASP A 1 189 ? 5.631 -29.831 17.012 1.00 54.44 189 ASP A O 1
ATOM 1580 N N . TYR A 1 190 ? 3.908 -28.384 17.196 1.00 49.97 190 TYR A N 1
ATOM 1581 C CA . TYR A 1 190 ? 2.801 -29.307 16.843 1.00 49.97 190 TYR A CA 1
ATOM 1582 C C . TYR A 1 190 ? 2.538 -29.406 15.324 1.00 49.97 190 TYR A C 1
ATOM 1584 O O . TYR A 1 190 ? 1.952 -30.379 14.854 1.00 49.97 190 TYR A O 1
ATOM 1592 N N . CYS A 1 191 ? 2.987 -28.419 14.544 1.00 48.31 191 CYS A N 1
ATOM 1593 C CA . CYS A 1 191 ? 2.848 -28.389 13.088 1.00 48.31 191 CYS A CA 1
ATOM 1594 C C . CYS A 1 191 ? 4.217 -28.683 12.464 1.00 48.31 191 CYS A C 1
ATOM 1596 O O . CYS A 1 191 ? 5.112 -27.847 12.502 1.00 48.31 191 CYS A O 1
ATOM 1598 N N . ASP A 1 192 ? 4.372 -29.907 11.973 1.00 50.81 192 ASP A N 1
ATOM 1599 C CA . ASP A 1 192 ? 5.627 -30.573 11.614 1.00 50.81 192 ASP A CA 1
ATOM 1600 C C . ASP A 1 192 ? 6.710 -29.707 10.928 1.00 50.81 192 ASP A C 1
ATOM 1602 O O . ASP A 1 192 ? 6.489 -29.095 9.882 1.00 50.81 192 ASP A O 1
ATOM 1606 N N . ALA A 1 193 ? 7.927 -29.760 11.479 1.00 49.31 193 ALA A N 1
ATOM 1607 C CA . ALA A 1 193 ? 9.165 -29.524 10.746 1.00 49.31 193 ALA A CA 1
ATOM 1608 C C . ALA A 1 193 ? 10.296 -30.304 11.432 1.00 49.31 193 ALA A C 1
ATOM 1610 O O . ALA A 1 193 ? 10.860 -29.853 12.431 1.00 49.31 193 ALA A O 1
ATOM 1611 N N . ASN A 1 194 ? 10.606 -31.492 10.897 1.00 54.62 194 ASN A N 1
ATOM 1612 C CA . ASN A 1 194 ? 11.763 -32.331 11.232 1.00 54.62 194 ASN A CA 1
ATOM 1613 C C . ASN A 1 194 ? 12.927 -31.543 11.863 1.00 54.62 194 ASN A C 1
ATOM 1615 O O . ASN A 1 194 ? 13.363 -30.543 11.297 1.00 54.62 194 ASN A O 1
ATOM 1619 N N . LYS A 1 195 ? 13.511 -32.058 12.961 1.00 53.28 195 LYS A N 1
ATOM 1620 C CA . LYS A 1 195 ? 14.715 -31.548 13.675 1.00 53.28 195 LYS A CA 1
ATOM 1621 C C . LYS A 1 195 ? 15.809 -30.977 12.749 1.00 53.28 195 LYS A C 1
ATOM 1623 O O . LYS A 1 195 ? 16.531 -30.051 13.103 1.00 53.28 195 LYS A O 1
ATOM 1628 N N . VAL A 1 196 ? 15.897 -31.543 11.550 1.00 55.91 196 VAL A N 1
ATOM 1629 C CA . VAL A 1 196 ? 16.693 -31.127 10.392 1.00 55.91 196 VAL A CA 1
ATOM 1630 C C . VAL A 1 196 ? 16.511 -29.641 10.022 1.00 55.91 196 VAL A C 1
ATOM 1632 O O . VAL A 1 196 ? 17.508 -28.943 9.877 1.00 55.91 196 VAL A O 1
ATOM 1635 N N . PHE A 1 197 ? 15.287 -29.120 9.907 1.00 56.41 197 PHE A N 1
ATOM 1636 C CA . PHE A 1 197 ? 15.020 -27.754 9.432 1.00 56.41 197 PHE A CA 1
ATOM 1637 C C . PHE A 1 197 ? 15.710 -26.680 10.288 1.00 56.41 197 PHE A C 1
ATOM 1639 O O . PHE A 1 197 ? 16.318 -25.756 9.756 1.00 56.41 197 PHE A O 1
ATOM 1646 N N . TRP A 1 198 ? 15.689 -26.851 11.611 1.00 54.69 198 TRP A N 1
ATOM 1647 C CA . TRP A 1 198 ? 16.258 -25.889 12.559 1.00 54.69 198 TRP A CA 1
ATOM 1648 C C . TRP A 1 198 ? 17.771 -26.051 12.783 1.00 54.69 198 TRP A C 1
ATOM 1650 O O . TRP A 1 198 ? 18.421 -25.116 13.245 1.00 54.69 198 TRP A O 1
ATOM 1660 N N . LEU A 1 199 ? 18.350 -27.215 12.457 1.00 59.12 199 LEU A N 1
ATOM 1661 C CA . LEU A 1 199 ? 19.783 -27.495 12.643 1.00 59.12 199 LEU A CA 1
ATOM 1662 C C . LEU A 1 199 ? 20.639 -27.217 11.395 1.00 59.12 199 LEU A C 1
ATOM 1664 O O . LEU A 1 199 ? 21.854 -27.035 11.516 1.00 59.12 199 LEU A O 1
ATOM 1668 N N . TYR A 1 200 ? 20.048 -27.165 10.198 1.00 56.00 200 TYR A N 1
ATOM 1669 C CA . TYR A 1 200 ? 20.787 -26.859 8.971 1.00 56.00 200 TYR A CA 1
ATOM 1670 C C . TYR A 1 200 ? 21.055 -25.354 8.843 1.00 56.00 200 TYR A C 1
ATOM 1672 O O . TYR A 1 200 ? 20.252 -24.585 8.329 1.00 56.00 200 TYR A O 1
ATOM 1680 N N . THR A 1 201 ? 22.254 -24.931 9.236 1.00 53.12 201 THR A N 1
ATOM 1681 C CA . THR A 1 201 ? 22.741 -23.554 9.023 1.00 53.12 201 THR A CA 1
ATOM 1682 C C . THR A 1 201 ? 23.227 -23.286 7.594 1.00 53.12 201 THR A C 1
ATOM 1684 O O . THR A 1 201 ? 23.593 -22.156 7.271 1.00 53.12 201 THR A O 1
ATOM 1687 N N . ARG A 1 202 ? 23.240 -24.292 6.706 1.00 48.53 202 ARG A N 1
ATOM 1688 C CA . ARG A 1 202 ? 23.568 -24.119 5.282 1.00 48.53 202 ARG A CA 1
ATOM 1689 C C . ARG A 1 202 ? 22.683 -25.005 4.404 1.00 48.53 202 ARG A C 1
ATOM 1691 O O . ARG A 1 202 ? 22.621 -26.205 4.663 1.00 48.53 202 ARG A O 1
ATOM 1698 N N . PRO A 1 203 ? 22.056 -24.475 3.339 1.00 47.28 203 PRO A N 1
ATOM 1699 C CA . PRO A 1 203 ? 21.413 -25.318 2.343 1.00 47.28 203 PRO A CA 1
ATOM 1700 C C . PRO A 1 203 ? 22.479 -26.186 1.666 1.00 47.28 203 PRO A C 1
ATOM 1702 O O . PRO A 1 203 ? 23.513 -25.682 1.217 1.00 47.28 203 PRO A O 1
ATOM 1705 N N . ASN A 1 204 ? 22.240 -27.495 1.616 1.00 48.84 204 ASN A N 1
ATOM 1706 C CA . ASN A 1 204 ? 23.116 -28.449 0.952 1.00 48.84 204 ASN A CA 1
ATOM 1707 C C . ASN A 1 204 ? 23.043 -28.195 -0.563 1.00 48.84 204 ASN A C 1
ATOM 1709 O O . ASN A 1 204 ? 22.154 -28.699 -1.243 1.00 48.84 204 ASN A O 1
ATOM 1713 N N . ARG A 1 205 ? 23.933 -27.351 -1.099 1.00 48.91 205 ARG A N 1
ATOM 1714 C CA . ARG A 1 205 ? 24.107 -27.201 -2.549 1.00 48.91 205 ARG A CA 1
ATOM 1715 C C . ARG A 1 205 ? 24.844 -28.434 -3.058 1.00 48.91 205 ARG A C 1
ATOM 1717 O O . ARG A 1 205 ? 26.062 -28.409 -3.233 1.00 48.91 205 ARG A O 1
ATOM 1724 N N . GLY A 1 206 ? 24.098 -29.520 -3.244 1.00 49.59 206 GLY A N 1
ATOM 1725 C CA . GLY A 1 206 ? 24.545 -30.635 -4.062 1.00 49.59 206 GLY A CA 1
ATOM 1726 C C . GLY A 1 206 ? 24.919 -30.088 -5.435 1.00 49.59 206 GLY A C 1
ATOM 1727 O O . GLY A 1 206 ? 24.110 -29.426 -6.080 1.00 49.59 206 GLY A O 1
ATOM 1728 N N . LYS A 1 207 ? 26.177 -30.287 -5.828 1.00 47.47 207 LYS A N 1
ATOM 1729 C CA . LYS A 1 207 ? 26.625 -30.048 -7.196 1.00 47.47 207 LYS A CA 1
ATOM 1730 C C . LYS A 1 207 ? 25.948 -31.099 -8.074 1.00 47.47 207 LYS A C 1
ATOM 1732 O O . LYS A 1 207 ? 26.275 -32.278 -7.956 1.00 47.47 207 LYS A O 1
ATOM 1737 N N . THR A 1 208 ? 25.016 -30.659 -8.901 1.00 40.88 208 THR A N 1
ATOM 1738 C CA . THR A 1 208 ? 24.613 -31.332 -10.139 1.00 40.88 208 THR A CA 1
ATOM 1739 C C . THR A 1 208 ? 24.998 -30.421 -11.280 1.00 40.88 208 THR A C 1
ATOM 1741 O O . THR A 1 208 ? 24.633 -29.225 -11.174 1.00 40.88 208 THR A O 1
#

Radius of gyration: 38.14 Å; Cα contacts (8 Å, |Δi|>4): 31; chains: 1; bounding box: 73×58×86 Å

Organism: Papilio machaon (NCBI:txid76193)

pLDDT: mean 70.78, std 11.8, range [40.88, 92.19]

Sequence (208 aa):
MTTRLKDLDSMINNYRTTMTNDYRDNAIEPVIKTVYQEKKPFIREKWKYVKYIHTMRDWDGERAPFDFTIPRKDIIRTNPHHIQPVYGKPKDLDLENVRKTRPRLVMTPAVSMDDLEDQDKRNLLMNSSYTTRMTTDYKPVTDVSNVVAPLLGKYSPASPLTIAKYKQPYVSPEWRMETTSWDQRQIRDYCDANKVFWLYTRPNRGKT

Solvent-accessible surface area (backbone atoms only — not comparable to full-atom values): 14785 Å² total; per-residue (Å²): 132,59,71,68,58,54,55,58,48,53,72,74,45,74,84,84,50,71,88,76,52,75,82,50,87,79,61,82,71,80,84,78,78,82,74,88,73,80,77,76,79,84,74,77,77,76,81,75,85,68,91,42,66,92,71,47,56,80,42,71,82,68,55,75,60,73,72,77,79,49,77,48,42,89,86,80,64,43,50,76,90,63,69,79,75,79,87,73,79,77,83,70,85,55,56,66,61,50,60,74,70,51,86,85,80,89,59,92,60,102,61,67,77,79,77,47,85,51,64,65,61,41,50,52,51,52,49,61,72,76,45,51,72,66,62,63,74,65,53,77,92,76,81,72,92,74,76,70,65,98,56,86,82,80,66,76,80,78,75,84,78,81,74,76,78,86,73,79,79,92,71,58,71,77,65,48,52,57,54,50,56,52,60,71,68,55,83,90,67,94,74,85,72,62,77,61,70,83,66,56,91,61,85,83,80,73,88,125

Foldseek 3Di:
DDPVVVVVVCVVDVPPDPPPCPPCPPPPDPPDPDDDDPDDPPDDDPDDPDPPPVVCVVCVVVPDPVQVVAQADPPPRHRPVDDDPDDDDPDDPCVLVCLVPDDFDDDDDPDGLSPPPPPVVSVVVVCVVPDDPVCVVPVPPDDPPDPPPPCVPPDDPPDPDDDDPDDDPDDDVVVVVVVVVVVVPDDPDPPDDPPVVVPPPDDPPDDD

Mean p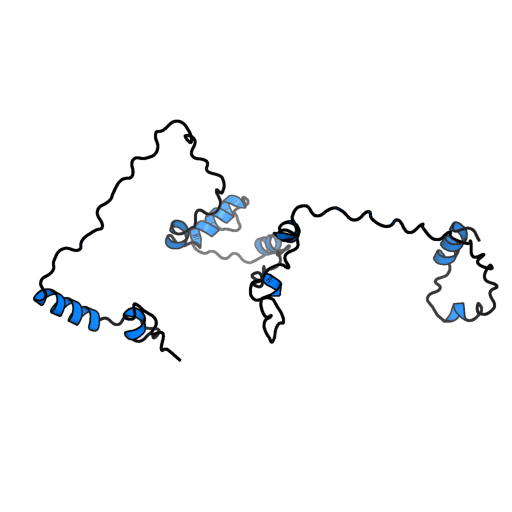redicted aligned error: 22.36 Å